Protein AF-X1CI17-F1 (afdb_monomer_lite)

Structure (mmCIF, N/CA/C/O backbone):
data_AF-X1CI17-F1
#
_entry.id   AF-X1CI17-F1
#
loop_
_atom_site.group_PDB
_atom_site.id
_atom_site.type_symbol
_atom_site.label_atom_id
_atom_site.label_alt_id
_atom_site.label_comp_id
_atom_site.label_asym_id
_atom_site.label_entity_id
_atom_site.label_seq_id
_atom_site.pdbx_PDB_ins_code
_atom_site.Cartn_x
_atom_site.Cartn_y
_atom_site.Cartn_z
_atom_site.occupancy
_atom_site.B_iso_or_equiv
_atom_site.auth_seq_id
_atom_site.auth_comp_id
_atom_site.auth_asym_id
_atom_site.auth_atom_id
_atom_site.pdbx_PDB_model_num
ATOM 1 N N . SER A 1 1 ? 10.315 -21.566 -17.731 1.00 40.44 1 SER A N 1
ATOM 2 C CA . SER A 1 1 ? 10.365 -22.111 -16.357 1.00 40.44 1 SER A CA 1
ATOM 3 C C . SER A 1 1 ? 10.888 -21.035 -15.407 1.00 40.44 1 SER A C 1
ATOM 5 O O . SER A 1 1 ? 12.050 -21.041 -15.043 1.00 40.44 1 SER A O 1
ATOM 7 N N . THR A 1 2 ? 10.050 -20.061 -15.039 1.00 51.88 2 THR A N 1
ATOM 8 C CA . THR A 1 2 ? 10.467 -18.858 -14.274 1.00 51.88 2 THR A CA 1
ATOM 9 C C . THR A 1 2 ? 9.550 -18.540 -13.086 1.00 51.88 2 THR A C 1
ATOM 11 O O . THR A 1 2 ? 9.732 -17.531 -12.421 1.00 51.88 2 THR A O 1
ATOM 14 N N . TRP A 1 3 ? 8.587 -19.413 -12.773 1.00 58.81 3 TRP A N 1
ATOM 15 C CA . TRP A 1 3 ? 7.576 -19.164 -11.735 1.00 58.81 3 TRP A CA 1
ATOM 16 C C . TRP A 1 3 ? 8.088 -19.327 -10.296 1.00 58.81 3 TRP A C 1
ATOM 18 O O . TRP A 1 3 ? 7.493 -18.779 -9.379 1.00 58.81 3 TRP A O 1
ATOM 28 N N . ILE A 1 4 ? 9.191 -20.056 -10.084 1.00 59.84 4 ILE A N 1
ATOM 29 C CA . ILE A 1 4 ? 9.766 -20.281 -8.742 1.00 59.84 4 ILE A CA 1
ATOM 30 C C . ILE A 1 4 ? 10.452 -19.010 -8.208 1.00 59.84 4 ILE A C 1
ATOM 32 O O . ILE A 1 4 ? 10.472 -18.783 -7.002 1.00 59.84 4 ILE A O 1
ATOM 36 N N . TRP A 1 5 ? 10.960 -18.171 -9.115 1.00 60.31 5 TRP A N 1
ATOM 37 C CA . TRP A 1 5 ? 11.665 -16.915 -8.829 1.00 60.31 5 TRP A CA 1
ATOM 38 C C . TRP A 1 5 ? 10.851 -15.678 -9.227 1.00 60.31 5 TRP A C 1
ATOM 40 O O . TRP A 1 5 ? 11.400 -14.591 -9.378 1.00 60.31 5 TRP A O 1
ATOM 50 N N . ALA A 1 6 ? 9.548 -15.849 -9.452 1.00 73.19 6 ALA A N 1
ATOM 51 C CA . ALA A 1 6 ? 8.644 -14.734 -9.664 1.00 73.19 6 ALA A CA 1
ATOM 52 C C . ALA A 1 6 ? 8.252 -14.152 -8.304 1.00 73.19 6 ALA A C 1
ATOM 54 O O . ALA A 1 6 ? 7.747 -14.891 -7.453 1.00 73.19 6 ALA A O 1
ATOM 55 N N . TRP A 1 7 ? 8.463 -12.849 -8.105 1.00 76.25 7 TRP A N 1
ATOM 56 C CA . TRP A 1 7 ? 8.008 -12.176 -6.891 1.00 76.25 7 TRP A CA 1
ATOM 57 C C . TRP A 1 7 ? 6.492 -12.249 -6.763 1.00 76.25 7 TRP A C 1
ATOM 59 O O . TRP A 1 7 ? 5.750 -11.494 -7.393 1.00 76.25 7 TRP A O 1
ATOM 69 N N . ASN A 1 8 ? 6.025 -13.135 -5.887 1.00 81.81 8 ASN A N 1
ATOM 70 C CA . ASN A 1 8 ? 4.646 -13.098 -5.432 1.00 81.81 8 ASN A CA 1
ATOM 71 C C . ASN A 1 8 ? 4.501 -12.103 -4.275 1.00 81.81 8 ASN A C 1
ATOM 73 O O . ASN A 1 8 ? 5.441 -11.861 -3.517 1.00 81.81 8 ASN A O 1
ATOM 77 N N . VAL A 1 9 ? 3.292 -11.575 -4.077 1.00 79.69 9 VAL A N 1
ATOM 78 C CA . VAL A 1 9 ? 3.065 -10.540 -3.056 1.00 79.69 9 VAL A CA 1
ATOM 79 C C . VAL A 1 9 ? 3.465 -10.985 -1.645 1.00 79.69 9 VAL A C 1
ATOM 81 O O . VAL A 1 9 ? 3.854 -10.153 -0.836 1.00 79.69 9 VAL A O 1
ATOM 84 N N . LEU A 1 10 ? 3.373 -12.282 -1.318 1.00 82.38 10 LEU A N 1
ATOM 85 C CA . LEU A 1 10 ? 3.699 -12.777 0.022 1.00 82.38 10 LEU A CA 1
ATOM 86 C C . LEU A 1 10 ? 5.201 -12.708 0.281 1.00 82.38 10 LEU A C 1
ATOM 88 O O . LEU A 1 10 ? 5.614 -12.265 1.353 1.00 82.38 10 LEU A O 1
ATOM 92 N N . GLN A 1 11 ? 6.004 -13.096 -0.708 1.00 84.25 11 GLN A N 1
ATOM 93 C CA . GLN A 1 11 ? 7.453 -12.934 -0.682 1.00 84.25 11 GLN A CA 1
ATOM 94 C C . GLN A 1 11 ? 7.817 -11.450 -0.615 1.00 84.25 11 GLN A C 1
ATOM 96 O O . GLN A 1 11 ? 8.604 -11.064 0.248 1.00 84.25 11 GLN A O 1
ATOM 101 N N . THR A 1 12 ? 7.193 -10.606 -1.442 1.00 87.00 12 THR A N 1
ATOM 102 C CA . THR A 1 12 ? 7.476 -9.165 -1.459 1.00 87.00 12 THR A CA 1
ATOM 103 C C . THR A 1 12 ? 7.131 -8.498 -0.124 1.00 87.00 12 THR A C 1
ATOM 105 O O . THR A 1 12 ? 7.921 -7.703 0.386 1.00 87.00 12 THR A O 1
ATOM 108 N N . ILE A 1 13 ? 6.007 -8.866 0.506 1.00 86.31 13 ILE A N 1
ATOM 109 C CA . ILE A 1 13 ? 5.637 -8.405 1.855 1.00 86.31 13 ILE A CA 1
ATOM 110 C C . ILE A 1 13 ? 6.661 -8.875 2.892 1.00 86.31 13 ILE A C 1
ATOM 112 O O . ILE A 1 13 ? 7.096 -8.073 3.717 1.00 86.31 13 ILE A O 1
ATOM 116 N N . ALA A 1 14 ? 7.050 -10.153 2.868 1.00 87.12 14 ALA A N 1
ATOM 117 C CA . ALA A 1 14 ? 7.992 -10.710 3.837 1.00 87.12 14 ALA A CA 1
ATOM 118 C C . ALA A 1 14 ? 9.367 -10.033 3.754 1.00 87.12 14 ALA A C 1
ATOM 120 O O . ALA A 1 14 ? 9.920 -9.633 4.781 1.00 87.12 14 ALA A O 1
ATOM 121 N N . VAL A 1 15 ? 9.891 -9.838 2.540 1.00 89.50 15 VAL A N 1
ATOM 122 C CA . VAL A 1 15 ? 11.163 -9.133 2.341 1.00 89.50 15 VAL A CA 1
ATOM 123 C C . VAL A 1 15 ? 11.032 -7.660 2.722 1.00 89.50 15 VAL A C 1
ATOM 125 O O . VAL A 1 15 ? 11.897 -7.137 3.420 1.00 89.50 15 VAL A O 1
ATOM 128 N N . SER A 1 16 ? 9.927 -7.001 2.365 1.00 92.00 16 SER A N 1
ATOM 129 C CA . SER A 1 16 ? 9.702 -5.598 2.739 1.00 92.00 16 SER A CA 1
ATOM 130 C C . SER A 1 16 ? 9.641 -5.401 4.251 1.00 92.00 16 SER A C 1
ATOM 132 O O . SER A 1 16 ? 10.201 -4.434 4.762 1.00 92.00 16 SER A O 1
ATOM 134 N N . LEU A 1 17 ? 9.013 -6.326 4.983 1.00 89.88 17 LEU A N 1
ATOM 135 C CA . LEU A 1 17 ? 8.996 -6.332 6.447 1.00 89.88 17 LEU A CA 1
ATOM 136 C C . LEU A 1 17 ? 10.404 -6.474 7.028 1.00 89.88 17 LEU A C 1
ATOM 138 O O . LEU A 1 17 ? 10.772 -5.709 7.920 1.00 89.88 17 LEU A O 1
ATOM 142 N N . LEU A 1 18 ? 11.190 -7.419 6.506 1.00 91.56 18 LEU A N 1
ATOM 143 C CA . LEU A 1 18 ? 12.564 -7.659 6.948 1.00 91.56 18 LEU A CA 1
ATOM 144 C C . LEU A 1 18 ? 13.439 -6.420 6.727 1.00 91.56 18 LEU A C 1
ATOM 146 O O . LEU A 1 18 ? 14.119 -5.977 7.650 1.00 91.56 18 LEU A O 1
ATOM 150 N N . LEU A 1 19 ? 13.372 -5.825 5.535 1.00 92.12 19 LEU A N 1
ATOM 151 C CA . LEU A 1 19 ? 14.124 -4.618 5.186 1.00 92.12 19 LEU A CA 1
ATOM 152 C C . LEU A 1 19 ? 13.656 -3.383 5.970 1.00 92.12 19 LEU A C 1
ATOM 154 O O . LEU A 1 19 ? 14.457 -2.510 6.298 1.00 92.12 19 LEU A O 1
ATOM 158 N N . THR A 1 20 ? 12.364 -3.308 6.294 1.00 93.00 20 THR A N 1
ATOM 159 C CA . THR A 1 20 ? 11.786 -2.179 7.035 1.00 93.00 20 THR A CA 1
ATOM 160 C C . THR A 1 20 ? 12.103 -2.243 8.525 1.00 93.00 20 THR A C 1
ATOM 162 O O . THR A 1 20 ? 12.173 -1.200 9.169 1.00 93.00 20 THR A O 1
ATOM 165 N N . TRP A 1 21 ? 12.326 -3.430 9.096 1.00 92.38 21 TRP A N 1
ATOM 166 C CA . TRP A 1 21 ? 12.580 -3.606 10.530 1.00 92.38 21 TRP A CA 1
ATOM 167 C C . TRP A 1 21 ? 13.620 -2.637 11.131 1.00 92.38 21 TRP A C 1
ATOM 169 O O . TRP A 1 21 ? 13.282 -1.973 12.118 1.00 92.38 21 TRP A O 1
ATOM 179 N N . PRO A 1 22 ? 14.833 -2.463 10.563 1.00 92.62 22 PRO A N 1
ATOM 180 C CA . PRO A 1 22 ? 15.789 -1.479 11.078 1.00 92.62 22 PRO A CA 1
ATOM 181 C C . PRO A 1 22 ? 15.302 -0.029 10.919 1.00 92.62 22 PRO A C 1
ATOM 183 O O . PRO A 1 22 ? 15.617 0.826 11.747 1.00 92.62 22 PRO A O 1
ATOM 186 N N . LEU A 1 23 ? 14.494 0.250 9.894 1.00 93.19 23 LEU A N 1
ATOM 187 C CA . LEU A 1 23 ? 13.979 1.583 9.580 1.00 93.19 23 LEU A CA 1
ATOM 188 C C . LEU A 1 23 ? 12.806 2.002 10.474 1.00 93.19 23 LEU A C 1
ATOM 190 O O . LEU A 1 23 ? 12.561 3.199 10.614 1.00 93.19 23 LEU A O 1
ATOM 194 N N . LEU A 1 24 ? 12.106 1.066 11.125 1.00 90.88 24 LEU A N 1
ATOM 195 C CA . LEU A 1 24 ? 10.979 1.386 12.017 1.00 90.88 24 LEU A CA 1
ATOM 196 C C . LEU A 1 24 ? 11.378 2.283 13.198 1.00 90.88 24 LEU A C 1
ATOM 198 O O . LEU A 1 24 ? 10.542 3.016 13.716 1.00 90.88 24 LEU A O 1
ATOM 202 N N . LYS A 1 25 ? 12.653 2.262 13.604 1.00 91.12 25 LYS A N 1
ATOM 203 C CA . LYS A 1 25 ? 13.182 3.127 14.673 1.00 91.12 25 LYS A CA 1
ATOM 204 C C . LYS A 1 25 ? 13.474 4.561 14.211 1.00 91.12 25 LYS A C 1
ATOM 206 O O . LYS A 1 25 ? 13.796 5.410 15.036 1.00 91.12 25 LYS A O 1
ATOM 211 N N . THR A 1 26 ? 13.405 4.832 12.909 1.00 95.12 26 THR A N 1
ATOM 212 C CA . THR A 1 26 ? 13.695 6.154 12.338 1.00 95.12 26 THR A CA 1
ATOM 213 C C . THR A 1 26 ? 12.456 7.052 12.322 1.00 95.12 26 THR A C 1
ATOM 215 O O . THR A 1 26 ? 11.315 6.598 12.468 1.00 95.12 26 THR A O 1
ATOM 218 N N . SER A 1 27 ? 12.668 8.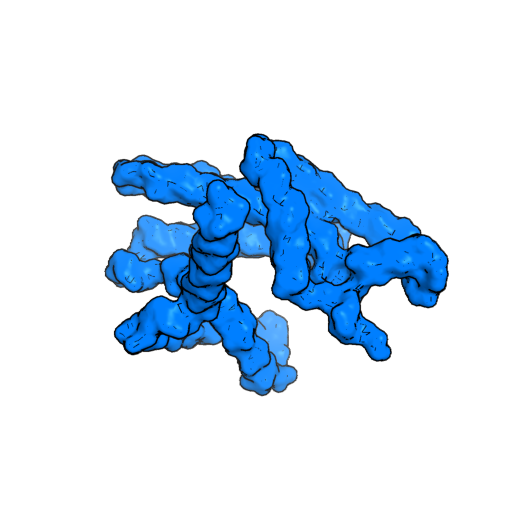358 12.143 1.00 96.31 27 SER A N 1
ATOM 219 C CA . SER A 1 27 ? 11.572 9.326 12.110 1.00 96.31 27 SER A CA 1
ATOM 220 C C . SER A 1 27 ? 10.637 9.094 10.914 1.00 96.31 27 SER A C 1
ATOM 222 O O . SER A 1 27 ? 11.033 8.585 9.862 1.00 96.31 27 SER A O 1
ATOM 224 N N . LYS A 1 28 ? 9.371 9.504 11.064 1.00 94.88 28 LYS A N 1
ATOM 225 C CA . LYS A 1 28 ? 8.351 9.427 10.001 1.00 94.88 28 LYS A CA 1
ATOM 226 C C . LYS A 1 28 ? 8.817 10.115 8.715 1.00 94.88 28 LYS A C 1
ATOM 228 O O . LYS A 1 28 ? 8.661 9.565 7.630 1.00 94.88 28 LYS A O 1
ATOM 233 N N . THR A 1 29 ? 9.446 11.283 8.847 1.00 94.62 29 THR A N 1
ATOM 234 C CA . THR A 1 29 ? 9.974 12.060 7.721 1.00 94.62 29 THR A CA 1
ATOM 235 C C . THR A 1 29 ? 11.054 11.298 6.960 1.00 94.62 29 THR A C 1
ATOM 237 O O . THR A 1 29 ? 10.992 11.243 5.737 1.00 94.62 29 THR A O 1
ATOM 240 N N . ILE A 1 30 ? 12.001 10.659 7.662 1.00 96.00 30 ILE A N 1
ATOM 241 C CA . ILE A 1 30 ? 13.060 9.864 7.020 1.00 96.00 30 ILE A CA 1
ATOM 242 C C . ILE A 1 30 ? 12.447 8.716 6.217 1.00 96.00 30 ILE A C 1
ATOM 244 O O . ILE A 1 30 ? 12.826 8.516 5.068 1.00 96.00 30 ILE A O 1
ATOM 248 N N . ARG A 1 31 ? 11.463 8.003 6.778 1.00 96.12 31 ARG A N 1
ATOM 249 C CA . ARG A 1 31 ? 10.780 6.906 6.075 1.00 96.12 31 ARG A CA 1
ATOM 250 C C . ARG A 1 31 ? 10.026 7.370 4.829 1.00 96.12 31 ARG A C 1
ATOM 252 O O . ARG A 1 31 ? 10.115 6.704 3.803 1.00 96.12 31 ARG A O 1
ATOM 259 N N . ILE A 1 32 ? 9.334 8.512 4.889 1.00 94.94 32 ILE A N 1
ATOM 260 C CA . ILE A 1 32 ? 8.663 9.093 3.712 1.00 94.94 32 ILE A CA 1
ATOM 261 C C . ILE A 1 32 ? 9.690 9.467 2.640 1.00 94.94 32 ILE A C 1
ATOM 263 O O . ILE A 1 32 ? 9.549 9.049 1.493 1.00 94.94 32 ILE A O 1
ATOM 267 N N . VAL A 1 33 ? 10.727 10.228 3.006 1.00 96.25 33 VAL A N 1
ATOM 268 C CA . VAL A 1 33 ? 11.757 10.686 2.061 1.00 96.25 33 VAL A CA 1
ATOM 269 C C . VAL A 1 33 ? 12.466 9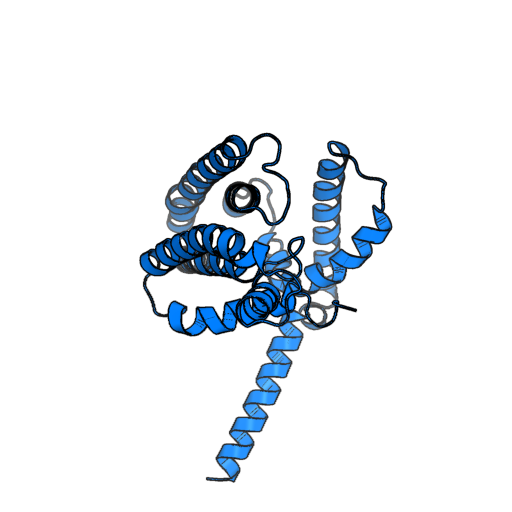.494 1.427 1.00 96.25 33 VAL A C 1
ATOM 271 O O . VAL A 1 33 ? 12.592 9.442 0.208 1.00 96.25 33 VAL A O 1
ATOM 274 N N . LEU A 1 34 ? 12.861 8.505 2.229 1.00 96.44 34 LEU A N 1
ATOM 275 C CA . LEU A 1 34 ? 13.499 7.290 1.736 1.00 96.44 34 LEU A CA 1
ATOM 276 C C . LEU A 1 34 ? 12.569 6.506 0.801 1.00 96.44 34 LEU A C 1
ATOM 278 O O . LEU A 1 34 ? 13.012 6.065 -0.254 1.00 96.44 34 LEU A O 1
ATOM 282 N N . GLY A 1 35 ? 11.281 6.386 1.135 1.00 95.38 35 GLY A N 1
ATOM 283 C CA . GLY A 1 35 ? 10.293 5.736 0.271 1.00 95.38 35 GLY A CA 1
ATOM 284 C C . GLY A 1 35 ? 10.174 6.418 -1.095 1.00 95.38 35 GLY A C 1
ATOM 285 O O . GLY A 1 35 ? 10.202 5.737 -2.119 1.00 95.38 35 GLY A O 1
ATOM 286 N N . ILE A 1 36 ? 10.117 7.755 -1.121 1.00 94.44 36 ILE A N 1
ATOM 287 C CA . ILE A 1 36 ? 10.081 8.547 -2.362 1.00 94.44 36 ILE A CA 1
ATOM 288 C C . ILE A 1 36 ? 11.376 8.370 -3.162 1.00 94.44 36 ILE A C 1
ATOM 290 O O . ILE A 1 36 ? 11.318 8.101 -4.359 1.00 94.44 36 ILE A O 1
ATOM 294 N N . VAL A 1 37 ? 12.538 8.480 -2.511 1.00 96.12 37 VAL A N 1
ATOM 295 C CA . VAL A 1 37 ? 13.847 8.316 -3.165 1.00 96.12 37 VAL A CA 1
ATOM 296 C C . VAL A 1 37 ? 13.971 6.930 -3.789 1.00 96.12 37 VAL A C 1
ATOM 298 O O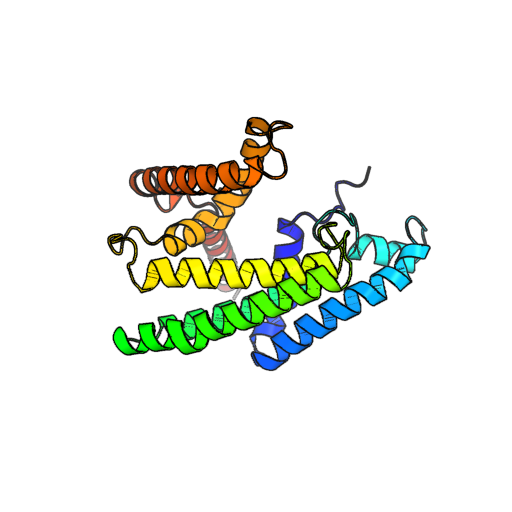 . VAL A 1 37 ? 14.368 6.831 -4.946 1.00 96.12 37 VAL A O 1
ATOM 301 N N . ILE A 1 38 ? 13.586 5.871 -3.071 1.00 95.31 38 ILE A N 1
ATOM 302 C CA . ILE A 1 38 ? 13.618 4.502 -3.600 1.00 95.31 38 ILE A CA 1
ATOM 303 C C . ILE A 1 38 ? 12.631 4.345 -4.761 1.00 95.31 38 ILE A C 1
ATOM 305 O O . ILE A 1 38 ? 12.971 3.693 -5.739 1.00 95.31 38 ILE A O 1
ATOM 309 N N . LEU A 1 39 ? 11.456 4.983 -4.707 1.00 93.62 39 LEU A N 1
ATOM 310 C CA . LEU A 1 39 ? 10.458 4.882 -5.776 1.00 93.62 39 LEU A CA 1
ATOM 311 C C . LEU A 1 39 ? 10.945 5.547 -7.072 1.00 93.62 39 LEU A C 1
ATOM 313 O O . LEU A 1 39 ? 10.679 5.054 -8.162 1.00 93.62 39 LEU A O 1
ATOM 317 N N . VAL A 1 40 ? 11.672 6.661 -6.964 1.00 92.69 40 VAL A N 1
ATOM 318 C CA . VAL A 1 40 ? 12.306 7.313 -8.121 1.00 92.69 40 VAL A CA 1
ATOM 319 C C . VAL A 1 40 ? 13.518 6.509 -8.599 1.00 92.69 40 VAL A C 1
ATOM 321 O O . VAL A 1 40 ? 13.698 6.312 -9.800 1.00 92.69 40 VAL A O 1
ATOM 324 N N . ALA A 1 41 ? 14.339 6.013 -7.669 1.00 93.94 41 ALA A N 1
ATOM 325 C CA . ALA A 1 41 ? 15.501 5.192 -7.988 1.00 93.94 41 ALA A CA 1
ATOM 326 C C . ALA A 1 41 ? 15.107 3.891 -8.696 1.00 93.94 41 ALA A C 1
ATOM 328 O O . ALA A 1 41 ? 15.812 3.482 -9.610 1.00 93.94 41 ALA A O 1
ATOM 329 N N . ASP A 1 42 ? 13.979 3.282 -8.327 1.00 92.38 42 ASP A N 1
ATOM 330 C CA . ASP A 1 42 ? 13.405 2.101 -8.976 1.00 92.38 42 ASP A CA 1
ATOM 331 C C . ASP A 1 42 ? 13.292 2.288 -10.496 1.00 92.38 42 ASP A C 1
ATOM 333 O O . ASP A 1 42 ? 13.815 1.475 -11.257 1.00 92.38 42 ASP A O 1
ATOM 337 N N . GLN A 1 43 ? 12.741 3.420 -10.947 1.00 90.94 43 GLN A N 1
ATOM 338 C CA . GLN A 1 43 ? 12.636 3.745 -12.372 1.00 90.94 43 GLN A CA 1
ATOM 339 C C . GLN A 1 43 ? 14.015 3.893 -13.038 1.00 90.94 43 GLN A C 1
ATOM 341 O O . GLN A 1 43 ? 14.233 3.391 -14.142 1.00 90.94 43 GLN A O 1
ATOM 346 N N . CYS A 1 44 ? 14.961 4.568 -12.380 1.00 92.94 44 CYS A N 1
ATOM 347 C CA . CYS A 1 44 ? 16.318 4.747 -12.904 1.00 92.94 44 CYS A CA 1
ATOM 348 C C . CYS A 1 44 ? 17.072 3.412 -13.011 1.00 92.94 44 CYS A C 1
ATOM 350 O O . CYS A 1 44 ? 17.730 3.145 -14.018 1.00 92.94 44 CYS A O 1
ATOM 352 N N . ILE A 1 45 ? 16.962 2.565 -11.985 1.00 94.06 45 ILE A N 1
ATOM 353 C CA . ILE A 1 45 ? 17.591 1.243 -11.933 1.00 94.06 45 ILE A CA 1
ATOM 354 C C . ILE A 1 45 ? 16.960 0.331 -12.986 1.00 94.06 45 ILE A C 1
ATOM 356 O O . ILE A 1 45 ? 17.688 -0.383 -13.675 1.00 94.06 45 ILE A O 1
ATOM 360 N N . LEU A 1 46 ? 15.637 0.381 -13.164 1.00 91.81 46 LEU A N 1
ATOM 361 C CA . LEU A 1 46 ? 14.954 -0.386 -14.199 1.00 91.81 46 LEU A CA 1
ATOM 362 C C . LEU A 1 46 ? 15.492 -0.032 -15.591 1.00 91.81 46 LEU A C 1
ATOM 364 O O . LEU A 1 46 ? 15.865 -0.933 -16.342 1.00 91.81 46 LEU A O 1
ATOM 368 N N . ILE A 1 47 ? 15.602 1.259 -15.923 1.00 92.31 47 ILE A N 1
ATOM 369 C CA . ILE A 1 47 ? 16.158 1.714 -17.211 1.00 92.31 47 ILE A CA 1
ATOM 370 C C . ILE A 1 47 ? 17.599 1.215 -17.391 1.00 92.31 47 ILE A C 1
ATOM 372 O O . ILE A 1 47 ? 17.950 0.727 -18.465 1.00 92.31 47 ILE A O 1
ATOM 376 N N . LEU A 1 48 ? 18.418 1.289 -16.338 1.00 95.12 48 LEU A N 1
ATOM 377 C CA . LEU A 1 48 ? 19.810 0.839 -16.368 1.00 95.12 48 LEU A CA 1
ATOM 378 C C . LEU A 1 48 ? 19.941 -0.679 -16.573 1.00 95.12 48 LEU A C 1
ATOM 380 O O . LEU A 1 48 ? 20.843 -1.124 -17.281 1.00 95.12 48 LEU A O 1
ATOM 384 N N . LEU A 1 49 ? 19.073 -1.476 -15.943 1.00 94.38 49 LEU A N 1
ATOM 385 C CA . LEU A 1 49 ? 19.185 -2.936 -15.919 1.00 94.38 49 LEU A CA 1
ATOM 386 C C . LEU A 1 49 ? 18.424 -3.640 -17.050 1.00 94.38 49 LEU A C 1
ATOM 388 O O . LEU A 1 49 ? 18.784 -4.762 -17.406 1.00 94.38 49 LEU A O 1
ATOM 392 N N . THR A 1 50 ? 17.415 -2.998 -17.646 1.00 93.19 50 THR A N 1
ATOM 393 C CA . THR A 1 50 ? 16.605 -3.575 -18.739 1.00 93.19 50 THR A CA 1
ATOM 394 C C . THR A 1 50 ? 17.437 -4.109 -19.918 1.00 93.19 50 THR A C 1
ATOM 396 O O . THR A 1 50 ? 17.139 -5.212 -20.379 1.00 93.19 50 THR A O 1
ATOM 399 N N . PRO A 1 51 ? 18.513 -3.438 -20.387 1.00 96.00 51 PRO A N 1
ATOM 400 C CA . PRO A 1 51 ? 19.363 -3.960 -21.465 1.00 96.00 51 PRO A CA 1
ATOM 401 C C . PRO A 1 51 ? 20.027 -5.313 -21.163 1.00 96.00 51 PRO A C 1
ATOM 403 O O . PRO A 1 51 ? 20.447 -6.009 -22.086 1.00 96.00 51 PRO A O 1
ATOM 406 N N . TYR A 1 52 ? 20.125 -5.693 -19.886 1.00 94.31 52 TYR A N 1
ATOM 407 C CA . TYR A 1 52 ? 20.759 -6.930 -19.427 1.00 94.31 52 TYR A CA 1
ATOM 408 C C . TYR A 1 52 ? 19.753 -8.062 -19.169 1.00 94.31 52 TYR A C 1
ATOM 410 O O . TYR A 1 52 ? 20.132 -9.131 -18.683 1.00 94.31 52 TYR A O 1
ATOM 418 N N . MET A 1 53 ? 18.473 -7.859 -19.493 1.00 91.62 53 MET A N 1
ATOM 419 C CA . MET A 1 53 ? 17.424 -8.862 -19.319 1.00 91.62 53 MET A CA 1
ATOM 420 C C . MET A 1 53 ? 17.788 -10.181 -20.022 1.00 91.62 53 MET A C 1
ATOM 422 O O . MET A 1 53 ? 18.067 -10.217 -21.218 1.00 91.62 53 MET A O 1
ATOM 426 N N . GLY A 1 54 ? 17.780 -11.282 -19.264 1.00 88.56 54 GLY A N 1
ATOM 427 C CA . GLY A 1 54 ? 18.075 -12.625 -19.777 1.00 88.56 54 GLY A CA 1
ATOM 428 C C . GLY A 1 54 ? 19.560 -12.923 -20.011 1.00 88.56 54 GLY A C 1
ATOM 429 O O . GLY A 1 54 ? 19.888 -14.016 -20.469 1.00 88.56 54 GLY A O 1
ATOM 430 N N . GLN A 1 55 ? 20.464 -11.994 -19.686 1.00 93.38 55 GLN A N 1
ATOM 431 C CA . GLN A 1 55 ? 21.903 -12.215 -19.815 1.00 93.38 55 GLN A CA 1
ATOM 432 C C . GLN A 1 55 ? 22.481 -12.899 -18.560 1.00 93.38 55 GLN A C 1
ATOM 434 O O . GLN A 1 55 ? 22.063 -12.587 -17.445 1.00 93.38 55 GLN A O 1
ATOM 439 N N . PRO A 1 56 ? 23.487 -13.785 -18.696 1.00 93.44 56 PRO A N 1
ATOM 440 C CA . PRO A 1 56 ? 24.101 -14.495 -17.568 1.00 93.44 56 PRO A CA 1
ATOM 441 C C . PRO A 1 56 ? 25.153 -13.663 -16.806 1.00 93.44 56 PRO A C 1
ATOM 443 O O . PRO A 1 56 ? 25.969 -14.217 -16.074 1.00 93.44 56 PRO A O 1
ATOM 446 N N . ASN A 1 57 ? 25.184 -12.340 -16.992 1.00 95.56 57 ASN A N 1
ATOM 447 C CA . ASN A 1 57 ? 26.110 -11.453 -16.288 1.00 95.56 57 ASN A CA 1
ATOM 448 C C . ASN A 1 57 ? 25.503 -10.917 -14.981 1.00 95.56 57 ASN A C 1
ATOM 450 O O . ASN A 1 57 ? 24.315 -11.077 -14.705 1.00 95.56 57 ASN A O 1
ATOM 454 N N . MET A 1 58 ? 26.333 -10.256 -14.169 1.00 95.00 58 MET A N 1
ATOM 455 C CA . MET A 1 58 ? 25.922 -9.729 -12.863 1.00 95.00 58 MET A CA 1
ATOM 456 C C . MET A 1 58 ? 24.729 -8.758 -12.964 1.00 95.00 58 MET A C 1
ATOM 458 O O . MET A 1 58 ? 23.824 -8.815 -12.135 1.00 95.00 58 MET A O 1
ATOM 462 N N . TYR A 1 59 ? 24.678 -7.915 -14.000 1.00 94.81 59 TYR A N 1
ATOM 463 C CA . TYR A 1 59 ? 23.559 -6.996 -14.226 1.00 94.81 59 TYR A CA 1
ATOM 464 C C . TYR A 1 59 ? 22.257 -7.726 -14.577 1.00 94.81 59 TYR A C 1
ATOM 466 O O . TYR A 1 59 ? 21.201 -7.357 -14.067 1.00 94.81 59 TYR A O 1
ATOM 474 N N . GLY A 1 60 ? 22.327 -8.796 -15.372 1.00 91.81 60 GLY A N 1
ATOM 475 C CA . GLY A 1 60 ? 21.180 -9.654 -15.667 1.00 91.81 60 GLY A CA 1
ATOM 476 C C . GLY A 1 60 ? 20.660 -10.390 -14.429 1.00 91.81 60 GLY A C 1
ATOM 477 O O . GLY A 1 60 ? 19.448 -10.498 -14.240 1.00 91.81 60 GLY A O 1
ATOM 478 N N . VAL A 1 61 ? 21.553 -10.811 -13.524 1.00 91.25 61 VAL A N 1
ATOM 479 C CA . VAL A 1 61 ? 21.166 -11.377 -12.218 1.00 91.25 61 VAL A CA 1
ATOM 480 C C . VAL A 1 61 ? 20.461 -10.331 -11.353 1.00 91.25 61 VAL A C 1
ATOM 482 O O . VAL A 1 61 ? 19.401 -10.623 -10.799 1.00 91.25 61 VAL A O 1
ATOM 485 N N . PHE A 1 62 ? 20.987 -9.105 -11.262 1.00 92.44 62 PHE A N 1
ATOM 486 C CA . PHE A 1 62 ? 20.320 -8.030 -10.519 1.00 92.44 62 PHE A CA 1
ATOM 487 C C . PHE A 1 62 ? 18.960 -7.670 -11.110 1.00 92.44 62 PHE A C 1
ATOM 489 O O . PHE A 1 62 ? 18.001 -7.506 -10.358 1.00 92.44 62 PHE A O 1
ATOM 496 N N . TYR A 1 63 ? 18.852 -7.615 -12.439 1.00 91.88 63 TYR A N 1
ATOM 497 C CA . TYR A 1 63 ? 17.571 -7.436 -13.112 1.00 91.88 63 TYR A CA 1
ATOM 498 C C . TYR A 1 63 ? 16.581 -8.528 -12.690 1.00 91.88 63 TYR A C 1
ATOM 500 O O . TYR A 1 63 ? 15.461 -8.230 -12.277 1.00 91.88 63 TYR A O 1
ATOM 508 N N . HIS A 1 64 ? 17.014 -9.792 -12.723 1.00 88.94 64 HIS A N 1
ATOM 509 C CA . HIS A 1 64 ? 16.167 -10.921 -12.356 1.00 88.94 64 HIS A CA 1
ATOM 510 C C . HIS A 1 64 ? 15.725 -10.867 -10.887 1.00 88.94 64 HIS A C 1
ATOM 512 O O . HIS A 1 64 ? 14.561 -11.104 -10.589 1.00 88.94 64 HIS A O 1
ATOM 518 N N . ILE A 1 65 ? 16.616 -10.504 -9.963 1.00 88.44 65 ILE A N 1
ATOM 519 C CA . ILE A 1 65 ? 16.283 -10.421 -8.534 1.00 88.44 65 ILE A CA 1
ATOM 520 C C . ILE A 1 65 ? 15.371 -9.235 -8.224 1.00 88.44 65 ILE A C 1
ATOM 522 O O . ILE A 1 65 ? 14.560 -9.342 -7.318 1.00 88.44 65 ILE A O 1
ATOM 526 N N . LEU A 1 66 ? 15.489 -8.101 -8.910 1.00 88.94 66 LEU A N 1
ATOM 527 C CA . LEU A 1 66 ? 14.743 -6.894 -8.534 1.00 88.94 66 LEU A CA 1
ATOM 528 C C . LEU A 1 66 ? 13.409 -6.756 -9.277 1.00 88.94 66 LEU A C 1
ATOM 530 O O . LEU A 1 66 ? 12.436 -6.273 -8.697 1.00 88.94 66 LEU A O 1
ATOM 534 N N . PHE A 1 67 ? 13.352 -7.208 -10.531 1.00 88.19 67 PHE A N 1
ATOM 535 C CA . PHE A 1 67 ? 12.279 -6.854 -11.463 1.00 88.19 67 PHE A CA 1
ATOM 536 C C . PHE A 1 67 ? 11.539 -8.053 -12.067 1.00 88.19 67 PHE A C 1
ATOM 538 O O . PHE A 1 67 ? 10.643 -7.852 -12.880 1.00 88.19 67 PHE A O 1
ATOM 545 N N . ASN A 1 68 ? 11.878 -9.298 -11.706 1.00 84.19 68 ASN A N 1
ATOM 546 C CA . ASN A 1 68 ? 11.209 -10.466 -12.278 1.00 84.19 68 ASN A CA 1
ATOM 547 C C . ASN A 1 68 ? 9.968 -10.916 -11.468 1.00 84.19 68 ASN A C 1
ATOM 549 O O . ASN A 1 68 ? 10.118 -11.352 -10.324 1.00 84.19 68 ASN A O 1
ATOM 553 N N . PRO A 1 69 ? 8.761 -10.950 -12.061 1.00 83.38 69 PRO A N 1
ATOM 554 C CA . PRO A 1 69 ? 8.396 -10.468 -13.390 1.00 83.38 69 PRO A CA 1
ATOM 555 C C . PRO A 1 69 ? 7.886 -9.010 -13.339 1.00 83.38 69 PRO A C 1
ATOM 557 O O . PRO A 1 69 ? 7.340 -8.563 -12.327 1.00 83.38 69 PRO A O 1
ATOM 560 N N . LEU A 1 70 ? 8.074 -8.266 -14.436 1.00 81.75 70 LEU A N 1
ATOM 561 C CA . LEU A 1 70 ? 7.790 -6.822 -14.502 1.00 81.75 70 LEU A CA 1
ATOM 562 C C . LEU A 1 70 ? 6.307 -6.476 -14.329 1.00 81.75 70 LEU A C 1
ATOM 564 O O . LEU A 1 70 ? 5.966 -5.366 -13.933 1.00 81.75 70 LEU A O 1
ATOM 568 N N . ASP A 1 71 ? 5.429 -7.419 -14.647 1.00 75.38 71 ASP A N 1
ATOM 569 C CA . ASP A 1 71 ? 3.977 -7.287 -14.584 1.00 75.38 71 ASP A CA 1
ATOM 570 C C . ASP A 1 71 ? 3.402 -7.561 -13.182 1.00 75.38 71 ASP A C 1
ATOM 572 O O . ASP A 1 71 ? 2.189 -7.462 -12.989 1.00 75.38 71 ASP A O 1
ATOM 576 N N . GLN A 1 72 ? 4.245 -7.902 -12.199 1.00 79.19 72 GLN A N 1
ATOM 577 C CA . GLN A 1 72 ? 3.823 -8.215 -10.830 1.00 79.19 72 GLN A CA 1
ATOM 578 C C . GLN A 1 72 ? 4.405 -7.235 -9.794 1.00 79.19 72 GLN A C 1
ATOM 580 O O . GLN A 1 72 ? 4.410 -6.019 -9.982 1.00 79.19 72 GLN A O 1
ATOM 585 N N . TYR A 1 73 ? 4.813 -7.749 -8.631 1.00 77.50 73 TYR A N 1
ATOM 586 C CA . TYR A 1 73 ? 5.184 -6.965 -7.460 1.00 77.50 73 TYR A CA 1
ATOM 587 C C . TYR A 1 73 ? 6.693 -6.716 -7.436 1.00 77.50 73 TYR A C 1
ATOM 589 O O . TYR A 1 73 ? 7.419 -7.375 -6.687 1.00 77.50 73 TYR A O 1
ATOM 597 N N . ILE A 1 74 ? 7.145 -5.752 -8.246 1.00 86.38 74 ILE A N 1
ATOM 598 C CA . ILE A 1 74 ? 8.535 -5.272 -8.253 1.00 86.38 74 ILE A CA 1
ATOM 599 C C . ILE A 1 74 ? 8.934 -4.873 -6.829 1.00 86.38 74 ILE A C 1
ATOM 601 O O . ILE A 1 74 ? 8.246 -4.094 -6.160 1.00 86.38 74 ILE A O 1
ATOM 605 N N . ILE A 1 75 ? 10.038 -5.443 -6.345 1.00 88.44 75 ILE A N 1
ATOM 606 C CA . ILE A 1 75 ? 10.357 -5.418 -4.917 1.00 88.44 75 ILE A CA 1
ATOM 607 C C . ILE A 1 75 ? 10.650 -4.014 -4.397 1.00 88.44 75 ILE A C 1
ATOM 609 O O . ILE A 1 75 ? 10.230 -3.672 -3.295 1.00 88.44 75 ILE A O 1
ATOM 613 N N . LEU A 1 76 ? 11.332 -3.196 -5.197 1.00 89.69 76 LEU A N 1
ATOM 614 C CA . LEU A 1 76 ? 11.734 -1.841 -4.834 1.00 89.69 76 LEU A CA 1
ATOM 615 C C . LEU A 1 76 ? 10.526 -0.905 -4.759 1.00 89.69 76 LEU A C 1
ATOM 617 O O . LEU A 1 76 ? 10.316 -0.279 -3.719 1.00 89.69 76 LEU A O 1
ATOM 621 N N . SER A 1 77 ? 9.682 -0.862 -5.796 1.00 89.69 77 SER A N 1
ATOM 622 C CA . SER A 1 77 ? 8.462 -0.045 -5.770 1.00 89.69 77 SER A CA 1
ATOM 623 C C . SER A 1 77 ? 7.511 -0.501 -4.658 1.00 89.69 77 SER A C 1
ATOM 625 O O . SER A 1 77 ? 6.952 0.333 -3.940 1.00 89.69 77 SER A O 1
ATOM 627 N N . PHE A 1 78 ? 7.368 -1.813 -4.442 1.00 89.50 78 PHE A N 1
ATOM 628 C CA . PHE A 1 78 ? 6.556 -2.331 -3.340 1.00 89.50 78 PHE A CA 1
ATOM 629 C C . PHE A 1 78 ? 7.130 -1.948 -1.969 1.00 89.50 78 PHE A C 1
ATOM 631 O O . PHE A 1 78 ? 6.381 -1.524 -1.088 1.00 89.50 78 PHE A O 1
ATOM 638 N N . PHE A 1 79 ? 8.449 -2.045 -1.789 1.00 92.69 79 PHE A N 1
ATOM 639 C CA . PHE A 1 79 ? 9.128 -1.650 -0.557 1.00 92.69 79 PHE A CA 1
ATOM 640 C C . PHE A 1 79 ? 8.941 -0.160 -0.253 1.00 92.69 79 PHE A C 1
ATOM 642 O O . PHE A 1 79 ? 8.625 0.192 0.884 1.00 92.69 79 PHE A O 1
ATOM 649 N N . SER A 1 80 ? 9.044 0.713 -1.258 1.00 93.31 80 SER A N 1
ATOM 650 C CA . SER A 1 80 ? 8.748 2.144 -1.118 1.00 93.31 80 SER A CA 1
ATOM 651 C C . SER A 1 80 ? 7.338 2.402 -0.603 1.00 93.31 80 SER A C 1
ATOM 653 O O . SER A 1 80 ? 7.150 3.146 0.365 1.00 93.31 80 SER A O 1
ATOM 655 N N . VAL A 1 81 ? 6.341 1.766 -1.226 1.00 91.88 81 VAL A N 1
ATOM 656 C CA . VAL A 1 81 ? 4.936 1.888 -0.816 1.00 91.88 81 VAL A CA 1
ATOM 657 C C . VAL A 1 81 ? 4.745 1.347 0.599 1.00 91.88 81 VAL A C 1
ATOM 659 O O . VAL A 1 81 ? 4.076 1.981 1.416 1.00 91.88 81 VAL A O 1
ATOM 662 N N . PHE A 1 82 ? 5.366 0.211 0.918 1.00 93.00 82 PHE A N 1
ATOM 663 C CA . PHE A 1 82 ? 5.314 -0.392 2.245 1.00 93.00 82 PHE A CA 1
ATOM 664 C C . PHE A 1 82 ? 5.897 0.542 3.315 1.00 93.00 82 PHE A C 1
ATOM 666 O O . PHE A 1 82 ? 5.271 0.753 4.356 1.00 93.00 82 PHE A O 1
ATOM 673 N N . LEU A 1 83 ? 7.049 1.159 3.042 1.00 94.38 83 LEU A N 1
ATOM 674 C CA . LEU A 1 83 ? 7.723 2.072 3.960 1.00 94.38 83 LEU A CA 1
ATOM 675 C C . LEU A 1 83 ? 6.866 3.310 4.258 1.00 94.38 83 LEU A C 1
ATOM 677 O O . LEU A 1 83 ? 6.682 3.655 5.428 1.00 94.38 83 LEU A O 1
ATOM 681 N N . ILE A 1 84 ? 6.266 3.921 3.231 1.00 93.31 84 ILE A N 1
ATOM 682 C CA . ILE A 1 84 ? 5.296 5.020 3.391 1.00 93.31 84 ILE A CA 1
ATOM 683 C C . ILE A 1 84 ? 4.067 4.537 4.179 1.00 93.31 84 ILE A C 1
ATOM 685 O O . ILE A 1 84 ? 3.600 5.219 5.096 1.00 93.31 84 ILE A O 1
ATOM 689 N N . GLY A 1 85 ? 3.582 3.330 3.886 1.00 92.00 85 GLY A N 1
ATOM 690 C CA . GLY A 1 85 ? 2.475 2.694 4.597 1.00 92.00 85 GLY A CA 1
ATOM 691 C C . GLY A 1 85 ? 2.728 2.532 6.099 1.00 92.00 85 GLY A C 1
ATOM 692 O O . GLY A 1 85 ? 1.801 2.707 6.891 1.00 92.00 85 GLY A O 1
ATOM 693 N N . THR A 1 86 ? 3.972 2.282 6.525 1.00 93.88 86 THR A N 1
ATOM 694 C CA . THR A 1 86 ? 4.300 2.226 7.963 1.00 93.88 86 THR A CA 1
ATOM 695 C C . THR A 1 86 ? 4.090 3.566 8.664 1.00 93.88 86 THR A C 1
ATOM 697 O O . THR A 1 86 ? 3.635 3.596 9.803 1.00 93.88 86 THR A O 1
ATOM 700 N N . VAL A 1 87 ? 4.348 4.681 7.977 1.00 93.75 87 VAL A N 1
ATOM 701 C CA . VAL A 1 87 ? 4.134 6.023 8.531 1.00 93.75 87 VAL A CA 1
ATOM 702 C C . VAL A 1 87 ? 2.647 6.324 8.662 1.00 93.75 87 VAL A C 1
ATOM 704 O O . VAL A 1 87 ? 2.220 6.851 9.687 1.00 93.75 87 VAL A O 1
ATOM 707 N N . VAL A 1 88 ? 1.848 5.929 7.666 1.00 91.19 88 VAL A N 1
ATOM 708 C CA . VAL A 1 88 ? 0.383 5.990 7.757 1.00 91.19 88 VAL A CA 1
ATOM 709 C C . VAL A 1 88 ? -0.100 5.190 8.971 1.00 91.19 88 VAL A C 1
ATOM 711 O O . VAL A 1 88 ? -0.867 5.713 9.776 1.00 91.19 88 VAL A O 1
ATOM 714 N N . GLY A 1 89 ? 0.396 3.960 9.148 1.00 89.12 89 GLY A N 1
ATOM 715 C CA . GLY A 1 89 ? 0.076 3.111 10.299 1.00 89.12 89 GLY A CA 1
ATOM 716 C C . GLY A 1 89 ? 0.392 3.757 11.652 1.00 89.12 89 GLY A C 1
ATOM 717 O O . GLY A 1 89 ? -0.443 3.709 12.555 1.00 89.12 89 GLY A O 1
ATOM 718 N N . ASP A 1 90 ? 1.545 4.415 11.777 1.00 90.19 90 ASP A N 1
ATOM 719 C CA . ASP A 1 90 ? 1.934 5.107 13.012 1.00 90.19 90 ASP A CA 1
ATOM 720 C C . ASP A 1 90 ? 1.027 6.303 13.317 1.00 90.19 90 ASP A C 1
ATOM 722 O O . ASP A 1 90 ? 0.601 6.476 14.459 1.00 90.19 90 ASP A O 1
ATOM 726 N N . VAL A 1 91 ? 0.673 7.098 12.301 1.00 90.62 91 VAL A N 1
ATOM 727 C CA . VAL A 1 91 ? -0.267 8.220 12.465 1.00 90.62 91 VAL A CA 1
ATOM 728 C C . VAL A 1 91 ? -1.629 7.713 12.946 1.00 90.62 91 VAL A C 1
ATOM 730 O O . VAL A 1 91 ? -2.215 8.277 13.869 1.00 90.62 91 VAL A O 1
ATOM 733 N N . PHE A 1 92 ? -2.119 6.604 12.388 1.00 87.25 92 PHE A N 1
ATOM 734 C CA . PHE A 1 92 ? -3.347 5.974 12.875 1.00 87.25 92 PHE A CA 1
ATOM 735 C C . PHE A 1 92 ? -3.249 5.493 14.314 1.00 87.25 92 PHE A C 1
ATOM 737 O O . PHE A 1 92 ? -4.202 5.653 15.079 1.00 87.25 92 PHE A O 1
ATOM 744 N N . PHE A 1 93 ? -2.128 4.874 14.676 1.00 87.12 93 PHE A N 1
ATOM 745 C CA . PHE A 1 93 ? -1.911 4.380 16.027 1.00 87.12 93 PHE A CA 1
ATOM 746 C C . PHE A 1 93 ? -1.939 5.525 17.047 1.00 87.12 93 PHE A C 1
ATOM 748 O O . PHE A 1 93 ? -2.614 5.417 18.071 1.00 87.12 93 PHE A O 1
ATOM 755 N N . GLU A 1 94 ? -1.284 6.644 16.738 1.00 88.94 94 GLU A N 1
ATOM 756 C CA . GLU A 1 94 ? -1.287 7.851 17.571 1.00 88.94 94 GLU A CA 1
ATOM 757 C C . GLU A 1 94 ? -2.691 8.426 17.745 1.00 88.94 94 GLU A C 1
ATOM 759 O O . GLU A 1 94 ? -3.133 8.647 18.873 1.00 88.94 94 GLU A O 1
ATOM 764 N N . ILE A 1 95 ? -3.426 8.585 16.645 1.00 88.12 95 ILE A N 1
ATOM 765 C CA . ILE A 1 95 ? -4.806 9.075 16.669 1.00 88.12 95 ILE A CA 1
ATOM 766 C C . ILE A 1 95 ? -5.706 8.146 17.497 1.00 88.12 95 ILE A C 1
ATOM 768 O O . ILE A 1 95 ? -6.525 8.606 18.293 1.00 88.12 95 ILE A O 1
ATOM 772 N N . ASN A 1 96 ? -5.566 6.829 17.343 1.00 83.38 96 ASN A N 1
ATOM 773 C CA . ASN A 1 96 ? -6.413 5.868 18.047 1.00 83.38 96 ASN A CA 1
ATOM 774 C C . ASN A 1 96 ? -6.115 5.789 19.558 1.00 83.38 96 ASN A C 1
ATOM 776 O O . ASN A 1 96 ? -6.975 5.354 20.324 1.00 83.38 96 ASN A O 1
ATOM 780 N N . ASN A 1 97 ? -4.937 6.242 19.996 1.00 87.75 97 ASN A N 1
ATOM 781 C CA . ASN A 1 97 ? -4.580 6.343 21.413 1.00 87.75 97 ASN A CA 1
ATOM 782 C C . ASN A 1 97 ? -5.180 7.579 22.113 1.00 87.75 97 ASN A C 1
ATOM 784 O O . ASN A 1 97 ? -5.121 7.671 23.343 1.00 87.75 97 ASN A O 1
ATOM 788 N N . ILE A 1 98 ? -5.797 8.509 21.373 1.00 90.44 98 ILE A N 1
ATOM 789 C CA . ILE A 1 98 ? -6.497 9.664 21.949 1.00 90.44 98 ILE A CA 1
ATOM 790 C C . ILE A 1 98 ? -7.750 9.180 22.694 1.00 90.44 98 ILE A C 1
ATOM 792 O O . ILE A 1 98 ? -8.687 8.633 22.105 1.00 90.44 98 ILE A O 1
ATOM 796 N N . LYS A 1 99 ? -7.783 9.394 24.017 1.00 88.00 99 LYS A N 1
ATOM 797 C CA . LYS A 1 99 ? -8.891 8.949 24.886 1.00 88.00 99 LYS A CA 1
ATOM 798 C C . LYS A 1 99 ? -10.181 9.740 24.641 1.00 88.00 99 LYS A C 1
ATOM 800 O O . LYS A 1 99 ? -11.269 9.162 24.666 1.00 88.00 99 LYS A O 1
ATOM 805 N N . ASN A 1 100 ? -10.065 11.049 24.413 1.00 90.81 100 ASN A N 1
ATOM 806 C CA . ASN A 1 100 ? -11.204 11.931 24.180 1.00 90.81 100 ASN A CA 1
ATOM 807 C C . ASN A 1 100 ? -11.774 11.718 22.765 1.00 90.81 100 ASN A C 1
ATOM 809 O O . ASN A 1 100 ? -11.075 11.871 21.767 1.00 90.81 100 ASN A O 1
ATOM 813 N N . GLN A 1 101 ? -13.059 11.366 22.678 1.00 84.81 101 GLN A N 1
ATOM 814 C CA . GLN A 1 101 ? -13.716 11.058 21.404 1.00 84.81 101 GLN A CA 1
ATOM 815 C C . GLN A 1 101 ? -13.820 12.271 20.471 1.00 84.81 101 GLN A C 1
ATOM 817 O O . GLN A 1 101 ? -13.623 12.115 19.268 1.00 84.81 101 GLN A O 1
ATOM 822 N N . GLU A 1 102 ? -14.106 13.462 20.998 1.00 86.94 102 GLU A N 1
ATOM 823 C CA . GLU A 1 102 ? -14.252 14.674 20.178 1.00 86.94 102 GLU A CA 1
ATOM 824 C C . GLU A 1 102 ? -12.902 15.126 19.614 1.00 86.94 102 GLU A C 1
ATOM 826 O O . GLU A 1 102 ? -12.779 15.458 18.434 1.00 86.94 102 GLU A O 1
ATOM 831 N N . GLU A 1 103 ? -11.858 15.049 20.438 1.00 89.12 103 GLU A N 1
ATOM 832 C CA . GLU A 1 103 ? -10.483 15.329 20.029 1.00 89.12 103 GLU A CA 1
ATOM 833 C C . GLU A 1 103 ? -10.002 14.334 18.966 1.00 89.12 103 GLU A C 1
ATOM 835 O O . GLU A 1 103 ? -9.468 14.744 17.934 1.00 89.12 103 GLU A O 1
ATOM 840 N N . ARG A 1 104 ? -10.288 13.037 19.149 1.00 87.69 104 ARG A N 1
ATOM 841 C CA . ARG A 1 104 ? -9.972 12.002 18.156 1.00 87.69 104 ARG A CA 1
ATOM 842 C C . ARG A 1 104 ? -10.664 12.266 16.821 1.00 87.69 104 ARG A C 1
ATOM 844 O O . ARG A 1 104 ? -10.014 12.224 15.779 1.00 87.69 104 ARG A O 1
ATOM 851 N N . LYS A 1 105 ? -11.969 12.560 16.835 1.00 87.19 105 LYS A N 1
ATOM 852 C CA . LYS A 1 105 ? -12.734 12.884 15.618 1.00 87.19 105 LYS A CA 1
ATOM 853 C C . LYS A 1 105 ? -12.158 14.102 14.902 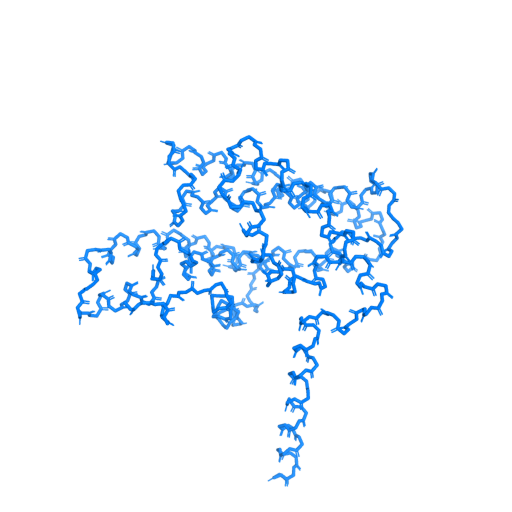1.00 87.19 105 LYS A C 1
ATOM 855 O O . LYS A 1 105 ? -12.059 14.104 13.673 1.00 87.19 105 LYS A O 1
ATOM 860 N N . ARG A 1 106 ? -11.756 15.130 15.656 1.00 89.75 106 ARG A N 1
ATOM 861 C CA . ARG A 1 106 ? -11.113 16.328 15.106 1.00 89.75 106 ARG A CA 1
ATOM 862 C C . ARG A 1 106 ? -9.776 15.993 14.442 1.00 89.75 106 ARG A C 1
ATOM 864 O O . ARG A 1 106 ? -9.583 16.405 13.298 1.00 89.75 106 ARG A O 1
ATOM 871 N N . ALA A 1 107 ? -8.917 15.224 15.110 1.00 89.69 107 ALA A N 1
ATOM 872 C CA . ALA A 1 107 ? -7.625 14.796 14.573 1.00 89.69 107 ALA A CA 1
ATOM 873 C C . ALA A 1 107 ? -7.793 13.952 13.296 1.00 89.69 107 ALA A C 1
ATOM 875 O O . ALA A 1 107 ? -7.184 14.237 12.266 1.00 89.69 107 ALA A O 1
ATOM 876 N N . ILE A 1 108 ? -8.720 12.985 13.299 1.00 88.12 108 ILE A N 1
ATOM 877 C CA . ILE A 1 108 ? -9.053 12.191 12.103 1.00 88.12 108 ILE A CA 1
ATOM 878 C C . ILE A 1 108 ? -9.488 13.098 10.950 1.00 88.12 108 ILE A C 1
ATOM 880 O O . ILE A 1 108 ? -9.022 12.928 9.826 1.00 88.12 108 ILE A O 1
ATOM 884 N N . LYS A 1 109 ? -10.360 14.080 11.203 1.00 88.38 109 LYS A N 1
ATOM 885 C CA . LYS A 1 109 ? -10.889 14.959 10.153 1.00 88.38 109 LYS A CA 1
ATOM 886 C C . LYS A 1 109 ? -9.829 15.869 9.546 1.00 88.38 109 LYS A C 1
ATOM 888 O O . LYS A 1 109 ? -9.715 15.952 8.322 1.00 88.38 109 LYS A O 1
ATOM 893 N N . TYR A 1 110 ? -9.131 16.613 10.397 1.00 86.88 110 TYR A N 1
ATOM 894 C CA . TYR A 1 110 ? -8.310 17.737 9.961 1.00 86.88 110 TYR A CA 1
ATOM 895 C C . TYR A 1 110 ? -6.854 17.351 9.742 1.00 86.88 110 TYR A C 1
ATOM 897 O O . TYR A 1 110 ? -6.264 17.847 8.783 1.00 86.88 110 TYR A O 1
ATOM 905 N N . ASP A 1 111 ? -6.319 16.437 10.548 1.00 86.50 111 ASP A N 1
ATOM 906 C CA . ASP A 1 111 ? -4.905 16.068 10.476 1.00 86.50 111 ASP A CA 1
ATOM 907 C C . ASP A 1 111 ? -4.700 14.903 9.505 1.00 86.50 111 ASP A C 1
ATOM 909 O O . ASP A 1 111 ? -3.729 14.888 8.752 1.00 86.50 111 ASP A O 1
ATOM 913 N N . PHE A 1 112 ? -5.648 13.955 9.456 1.00 90.88 112 PHE A N 1
ATOM 914 C CA . PHE A 1 112 ? -5.551 12.800 8.563 1.00 90.88 112 PHE A CA 1
ATOM 915 C C . PHE A 1 112 ? -6.369 12.947 7.275 1.00 90.88 112 PHE A C 1
ATOM 917 O O . PHE A 1 112 ? -5.788 13.024 6.193 1.00 90.88 112 PHE A O 1
ATOM 924 N N . ILE A 1 113 ? -7.707 12.978 7.346 1.00 92.88 113 ILE A N 1
ATOM 925 C CA . ILE A 1 113 ? -8.602 12.905 6.173 1.00 92.88 113 ILE A CA 1
ATOM 926 C C . ILE A 1 113 ? -8.330 14.053 5.203 1.00 92.88 113 ILE A C 1
ATOM 928 O O . ILE A 1 113 ? -8.110 13.805 4.022 1.00 92.88 113 ILE A O 1
ATOM 932 N N . LYS A 1 114 ? -8.308 15.301 5.683 1.00 91.56 114 LYS A N 1
ATOM 933 C CA . LYS A 1 114 ? -8.088 16.467 4.814 1.00 91.56 114 LYS A CA 1
ATOM 934 C C . LYS A 1 114 ? -6.740 16.394 4.088 1.00 91.56 114 LYS A C 1
ATOM 936 O O . LYS A 1 114 ? -6.680 16.651 2.889 1.00 91.56 114 LYS A O 1
ATOM 941 N N . PHE A 1 115 ? -5.678 16.042 4.808 1.00 91.50 115 PHE A N 1
ATOM 942 C CA . PHE A 1 115 ? -4.324 15.979 4.261 1.00 91.50 115 PHE A CA 1
ATOM 943 C C . PHE A 1 115 ? -4.147 14.805 3.289 1.00 91.50 115 PHE A C 1
ATOM 945 O O . PHE A 1 115 ? -3.680 14.999 2.169 1.00 91.50 115 PHE A O 1
ATOM 952 N N . SER A 1 116 ? -4.586 13.606 3.683 1.00 93.81 116 SER A N 1
ATOM 953 C CA . SER A 1 116 ? -4.536 12.401 2.842 1.00 93.81 116 SER A CA 1
ATOM 954 C C . SER A 1 116 ? -5.357 12.547 1.563 1.00 93.81 116 SER A C 1
ATOM 956 O O . SER A 1 116 ? -4.880 12.157 0.502 1.00 93.81 116 SER A O 1
ATOM 958 N N . LEU A 1 117 ? -6.536 13.170 1.631 1.00 94.94 117 LEU A N 1
ATOM 959 C CA . LEU A 1 117 ? -7.384 13.402 0.464 1.00 94.94 117 LEU A CA 1
ATOM 960 C C . LEU A 1 117 ? -6.756 14.420 -0.495 1.00 94.94 117 LEU A C 1
ATOM 962 O O . LEU A 1 117 ? -6.723 14.178 -1.699 1.00 94.94 117 LEU A O 1
ATOM 966 N N . LEU A 1 118 ? -6.208 15.525 0.028 1.00 95.44 118 LEU A N 1
ATOM 967 C CA . LEU A 1 118 ? -5.519 16.530 -0.785 1.00 95.44 118 LEU A CA 1
ATOM 968 C C . LEU A 1 118 ? -4.306 15.930 -1.507 1.00 95.44 118 LEU A C 1
ATOM 970 O O . LEU A 1 118 ? -4.195 16.049 -2.726 1.00 95.44 118 LEU A O 1
ATOM 974 N N . ILE A 1 119 ? -3.419 15.255 -0.769 1.00 95.31 119 ILE A N 1
ATOM 975 C CA . ILE A 1 119 ? -2.246 14.595 -1.353 1.00 95.31 119 ILE A CA 1
ATOM 976 C C . ILE A 1 119 ? -2.675 13.505 -2.327 1.00 95.31 119 ILE A C 1
ATOM 978 O O . ILE A 1 119 ? -2.115 13.411 -3.414 1.00 95.31 119 ILE A O 1
ATOM 982 N N . GLY A 1 120 ? -3.678 12.706 -1.968 1.00 96.56 120 GLY A N 1
ATOM 983 C CA . GLY A 1 120 ? -4.169 11.622 -2.805 1.00 96.56 120 GLY A CA 1
ATOM 984 C C . GLY A 1 120 ? -4.632 12.114 -4.175 1.00 96.56 120 GLY A C 1
ATOM 985 O O . GLY A 1 120 ? -4.201 11.573 -5.191 1.00 96.56 120 GLY A O 1
ATOM 986 N N . ILE A 1 121 ? -5.416 13.196 -4.216 1.00 97.25 121 ILE A N 1
ATOM 987 C CA . ILE A 1 121 ? -5.856 13.826 -5.470 1.00 97.25 121 ILE A CA 1
ATOM 988 C C . ILE A 1 121 ? -4.663 14.362 -6.271 1.00 97.25 121 ILE A C 1
ATOM 990 O O . ILE A 1 121 ? -4.588 14.120 -7.475 1.00 97.25 121 ILE A O 1
ATOM 994 N N . ILE A 1 122 ? -3.716 15.050 -5.622 1.00 97.62 122 ILE A N 1
ATOM 995 C CA . ILE A 1 122 ? -2.513 15.572 -6.292 1.00 97.62 122 ILE A CA 1
ATOM 996 C C . ILE A 1 122 ? -1.711 14.431 -6.931 1.00 97.62 122 ILE A C 1
ATOM 998 O O . ILE A 1 122 ? -1.328 14.536 -8.094 1.00 97.62 122 ILE A O 1
ATOM 1002 N N . LEU A 1 123 ? -1.498 13.327 -6.210 1.00 96.50 123 LEU A N 1
ATOM 1003 C CA . LEU A 1 123 ? -0.778 12.159 -6.722 1.00 96.50 123 LEU A CA 1
ATOM 1004 C C . LEU A 1 123 ? -1.533 11.465 -7.862 1.00 96.50 123 LEU A C 1
ATOM 1006 O O . LEU A 1 123 ? -0.904 11.069 -8.838 1.00 96.50 123 LEU A O 1
ATOM 1010 N N . MET A 1 124 ? -2.864 11.352 -7.781 1.00 96.25 124 MET A N 1
ATOM 1011 C CA . MET A 1 124 ? -3.675 10.805 -8.877 1.00 96.25 124 MET A CA 1
ATOM 1012 C C . MET A 1 124 ? -3.552 11.657 -10.144 1.00 96.25 124 MET A C 1
ATOM 1014 O O . MET A 1 124 ? -3.313 11.117 -11.221 1.00 96.25 124 MET A O 1
ATOM 1018 N N . ILE A 1 125 ? -3.675 12.982 -10.027 1.00 96.38 125 ILE A N 1
ATOM 1019 C CA . ILE A 1 125 ? -3.552 13.898 -11.171 1.00 96.38 125 ILE A CA 1
ATOM 1020 C C . ILE A 1 125 ? -2.137 13.833 -11.751 1.00 96.38 125 ILE A C 1
ATOM 1022 O O . ILE A 1 125 ? -1.976 13.680 -12.960 1.00 96.38 125 ILE A O 1
ATOM 1026 N N . PHE A 1 126 ? -1.116 13.909 -10.897 1.00 95.94 126 PHE A N 1
ATOM 1027 C CA . PHE A 1 126 ? 0.277 13.838 -11.326 1.00 95.94 126 PHE A CA 1
ATOM 1028 C C . PHE A 1 126 ? 0.586 12.511 -12.025 1.00 95.94 126 PHE A C 1
ATOM 1030 O O . PHE A 1 126 ? 1.120 12.521 -13.130 1.00 95.94 126 PHE A O 1
ATOM 1037 N N . GLY A 1 127 ? 0.203 11.381 -11.423 1.00 94.12 127 GLY A N 1
ATOM 1038 C CA . GLY A 1 127 ? 0.385 10.057 -12.014 1.00 94.12 127 GLY A CA 1
ATOM 1039 C C . GLY A 1 127 ? -0.283 9.961 -13.383 1.00 94.12 127 GLY A C 1
ATOM 1040 O O . GLY A 1 127 ? 0.371 9.560 -14.342 1.00 94.12 127 GLY A O 1
ATOM 1041 N N . ALA A 1 128 ? -1.534 10.419 -13.498 1.00 93.81 128 ALA A N 1
ATOM 1042 C CA . ALA A 1 128 ? -2.274 10.401 -14.756 1.00 93.81 128 ALA A CA 1
ATOM 1043 C C . ALA A 1 128 ? -1.613 11.249 -15.853 1.00 93.81 128 ALA A C 1
ATOM 1045 O O . ALA A 1 128 ? -1.475 10.775 -16.975 1.00 93.81 128 ALA A O 1
ATOM 1046 N N . ILE A 1 129 ? -1.178 12.475 -15.537 1.00 95.56 129 ILE A N 1
ATOM 1047 C CA . ILE A 1 129 ? -0.558 13.388 -16.513 1.00 95.56 129 ILE A CA 1
ATOM 1048 C C . ILE A 1 129 ? 0.836 12.905 -16.933 1.00 95.56 129 ILE A C 1
ATOM 1050 O O . ILE A 1 129 ? 1.189 13.019 -18.104 1.00 95.56 129 ILE A O 1
ATOM 1054 N N . PHE A 1 130 ? 1.624 12.354 -16.004 1.00 93.38 130 PHE A N 1
ATOM 1055 C CA . PHE A 1 130 ? 3.030 12.005 -16.239 1.00 93.38 130 PHE A CA 1
ATOM 1056 C C . PHE A 1 130 ? 3.235 10.969 -17.355 1.00 93.38 130 PHE A C 1
ATOM 1058 O O . PHE A 1 130 ? 4.269 10.973 -18.020 1.00 93.38 130 PHE A O 1
ATOM 1065 N N . SER A 1 131 ? 2.275 10.069 -17.574 1.00 90.69 131 SER A N 1
ATOM 1066 C CA . SER A 1 131 ? 2.366 9.048 -18.628 1.00 90.69 131 SER A CA 1
ATOM 1067 C C . SER A 1 131 ? 1.025 8.807 -19.313 1.00 90.69 131 SER A C 1
ATOM 1069 O O . SER A 1 131 ? 0.673 7.669 -19.595 1.00 90.69 131 SER A O 1
ATOM 1071 N N . PHE A 1 132 ? 0.243 9.859 -19.565 1.00 90.31 132 PHE A N 1
ATOM 1072 C CA . PHE A 1 132 ? -1.018 9.727 -20.298 1.00 90.31 132 PHE A CA 1
ATOM 1073 C C . PHE A 1 132 ? -0.769 9.271 -21.753 1.00 90.31 132 PHE A C 1
ATOM 1075 O O . PHE A 1 132 ? 0.075 9.878 -22.415 1.00 90.31 132 PHE A O 1
ATOM 1082 N N . PRO A 1 133 ? -1.502 8.274 -22.298 1.00 88.38 133 PRO A N 1
ATOM 1083 C CA . PRO A 1 133 ? -2.641 7.544 -21.718 1.00 88.38 133 PRO A CA 1
ATOM 1084 C C . PRO A 1 133 ? -2.269 6.260 -20.950 1.00 88.38 133 PRO A C 1
ATOM 1086 O O . PRO A 1 133 ? -3.135 5.652 -20.323 1.00 88.38 133 PRO A O 1
ATOM 1089 N N . ASP A 1 134 ? -1.000 5.861 -20.961 1.00 86.94 134 ASP A N 1
ATOM 1090 C CA . ASP A 1 134 ? -0.496 4.587 -20.430 1.00 86.94 134 ASP A CA 1
ATOM 1091 C C . ASP A 1 134 ? -0.296 4.559 -18.901 1.00 86.94 134 ASP A C 1
ATOM 1093 O O . ASP A 1 134 ? 0.267 3.612 -18.354 1.00 86.94 134 ASP A O 1
ATOM 1097 N N . PHE A 1 135 ? -0.790 5.563 -18.171 1.00 88.25 135 PHE A N 1
ATOM 1098 C CA . PHE A 1 135 ? -0.612 5.705 -16.719 1.00 88.25 135 PHE A CA 1
ATOM 1099 C C . PHE A 1 135 ? -1.202 4.552 -15.889 1.00 88.25 135 PHE A C 1
ATOM 1101 O O . PHE A 1 135 ? -0.858 4.387 -14.721 1.00 88.25 135 PHE A O 1
ATOM 1108 N N . LEU A 1 136 ? -2.098 3.750 -16.472 1.00 86.12 136 LEU A N 1
ATOM 1109 C CA . LEU A 1 136 ? -2.673 2.558 -15.842 1.00 86.12 136 LEU A CA 1
ATOM 1110 C C . LEU A 1 136 ? -1.882 1.275 -16.134 1.00 86.12 136 LEU A C 1
ATOM 1112 O O . LEU A 1 136 ? -2.238 0.220 -15.609 1.00 86.12 136 LEU A O 1
ATOM 1116 N N . TYR A 1 137 ? -0.830 1.334 -16.955 1.00 85.25 137 TYR A N 1
ATOM 1117 C CA . TYR A 1 137 ? -0.010 0.165 -17.247 1.00 85.25 137 TYR A CA 1
ATOM 1118 C C . TYR A 1 137 ? 0.756 -0.266 -15.990 1.00 85.25 137 TYR A C 1
ATOM 1120 O O . TYR A 1 137 ? 1.577 0.486 -15.454 1.00 85.25 137 TYR A O 1
ATOM 1128 N N . HIS A 1 138 ? 0.453 -1.474 -15.509 1.00 78.56 138 HIS A N 1
ATOM 1129 C CA . HIS A 1 138 ? 1.010 -2.024 -14.275 1.00 78.56 138 HIS A CA 1
ATOM 1130 C C . HIS A 1 138 ? 2.544 -2.064 -14.296 1.00 78.56 138 HIS A C 1
ATOM 1132 O O . HIS A 1 138 ? 3.165 -2.274 -15.335 1.00 78.56 138 HIS A O 1
ATOM 1138 N N . GLY A 1 139 ? 3.152 -1.863 -13.124 1.00 75.88 139 GLY A N 1
ATOM 1139 C CA . GLY A 1 139 ? 4.608 -1.911 -12.949 1.00 75.88 139 GLY A CA 1
ATOM 1140 C C . GLY A 1 139 ? 5.340 -0.630 -13.365 1.00 75.88 139 GLY A C 1
ATOM 1141 O O . GLY A 1 139 ? 6.557 -0.565 -13.250 1.00 75.88 139 GLY A O 1
ATOM 1142 N N . THR A 1 140 ? 4.627 0.409 -13.813 1.00 86.06 140 THR A N 1
ATOM 1143 C CA . THR A 1 140 ? 5.233 1.714 -14.135 1.00 86.06 140 THR A CA 1
ATOM 1144 C C . THR A 1 140 ? 5.228 2.652 -12.935 1.00 86.06 140 THR A C 1
ATOM 1146 O O . THR A 1 140 ? 4.304 2.625 -12.115 1.00 86.06 140 THR A O 1
ATOM 1149 N N . PHE A 1 141 ? 6.205 3.560 -12.879 1.00 89.31 141 PHE A N 1
ATOM 1150 C CA . PHE A 1 141 ? 6.246 4.633 -11.882 1.00 89.31 141 PHE A CA 1
ATOM 1151 C C . PHE A 1 141 ? 4.934 5.434 -11.825 1.00 89.31 141 PHE A C 1
ATOM 1153 O O . PHE A 1 141 ? 4.375 5.642 -10.749 1.00 89.31 141 PHE A O 1
ATOM 1160 N N . SER A 1 142 ? 4.403 5.823 -12.989 1.00 91.81 142 SER A N 1
ATOM 1161 C CA . SER A 1 142 ? 3.133 6.548 -13.109 1.00 91.81 142 SER A CA 1
ATOM 1162 C C . SER A 1 142 ? 1.966 5.775 -12.482 1.00 91.81 142 SER A C 1
ATOM 1164 O O . SER A 1 142 ? 1.255 6.329 -11.636 1.00 91.81 142 SER A O 1
ATOM 1166 N N . SER A 1 143 ? 1.833 4.478 -12.794 1.00 90.12 143 SER A N 1
ATOM 1167 C CA . SER A 1 143 ? 0.784 3.627 -12.219 1.00 90.12 143 SER A CA 1
ATOM 1168 C C . SER A 1 143 ? 0.905 3.476 -10.706 1.00 90.12 143 SER A C 1
ATOM 1170 O O . SER A 1 143 ? -0.110 3.468 -10.006 1.00 90.12 143 SER A O 1
ATOM 1172 N N . MET A 1 144 ? 2.129 3.421 -10.173 1.00 90.50 144 MET A N 1
ATOM 1173 C CA . MET A 1 144 ? 2.360 3.328 -8.732 1.00 90.50 144 MET A CA 1
ATOM 1174 C C . MET A 1 144 ? 1.992 4.623 -8.019 1.00 90.50 144 MET A C 1
ATOM 1176 O O . MET A 1 144 ? 1.268 4.581 -7.024 1.00 90.50 144 MET A O 1
ATOM 1180 N N . VAL A 1 145 ? 2.409 5.777 -8.543 1.00 93.75 145 VAL A N 1
ATOM 1181 C CA . VAL A 1 145 ? 2.046 7.078 -7.965 1.00 93.75 145 VAL A CA 1
ATOM 1182 C C . VAL A 1 145 ? 0.530 7.291 -8.007 1.00 93.75 145 VAL A C 1
ATOM 1184 O O . VAL A 1 145 ? -0.070 7.664 -6.993 1.00 93.75 145 VAL A O 1
ATOM 1187 N N . TYR A 1 146 ? -0.105 6.962 -9.134 1.00 93.94 146 TYR A N 1
ATOM 1188 C CA . TYR A 1 146 ? -1.560 6.994 -9.271 1.00 93.94 146 TYR A CA 1
ATOM 1189 C C . TYR A 1 146 ? -2.257 6.066 -8.261 1.00 93.94 146 TYR A C 1
ATOM 1191 O O . TYR A 1 146 ? -3.240 6.452 -7.619 1.00 93.94 146 TYR A O 1
ATOM 1199 N N . SER A 1 147 ? -1.729 4.853 -8.073 1.00 92.25 147 SER A N 1
ATOM 1200 C CA . SER A 1 147 ? -2.271 3.862 -7.137 1.00 92.25 147 SER A CA 1
ATOM 1201 C C . SER A 1 147 ? -2.142 4.308 -5.681 1.00 92.25 147 SER A C 1
ATOM 1203 O O . SER A 1 147 ? -3.108 4.184 -4.929 1.00 92.25 147 SER A O 1
ATOM 1205 N N . ILE A 1 148 ? -1.002 4.885 -5.279 1.00 93.50 148 ILE A N 1
ATOM 1206 C CA . ILE A 1 148 ? -0.827 5.475 -3.939 1.00 93.50 148 ILE A CA 1
ATOM 1207 C C . ILE A 1 148 ? -1.879 6.564 -3.714 1.00 93.50 148 ILE A C 1
ATOM 1209 O O . ILE A 1 148 ? -2.545 6.572 -2.677 1.00 93.50 148 ILE A O 1
ATOM 1213 N N . GLY A 1 149 ? -2.067 7.452 -4.696 1.00 95.25 149 GLY A N 1
ATOM 1214 C CA . GLY A 1 149 ? -3.074 8.506 -4.619 1.00 95.25 149 GLY A CA 1
ATOM 1215 C C . GLY A 1 149 ? -4.491 7.952 -4.458 1.00 95.25 149 GLY A C 1
ATOM 1216 O O . GLY A 1 149 ? -5.225 8.366 -3.559 1.00 95.25 149 GLY A O 1
ATOM 1217 N N . THR A 1 150 ? -4.834 6.940 -5.257 1.00 93.62 150 THR A N 1
ATOM 1218 C CA . THR A 1 150 ? -6.129 6.247 -5.202 1.00 93.62 150 THR A CA 1
ATOM 1219 C C . THR A 1 150 ? -6.363 5.601 -3.835 1.00 93.62 150 THR A C 1
ATOM 1221 O O . THR A 1 150 ? -7.436 5.758 -3.252 1.00 93.62 150 THR A O 1
ATOM 1224 N N . VAL A 1 151 ? -5.357 4.915 -3.280 1.00 93.06 151 VAL A N 1
ATOM 1225 C CA . VAL A 1 151 ? -5.435 4.300 -1.946 1.00 93.06 151 VAL A CA 1
ATOM 1226 C C . VAL A 1 151 ? -5.656 5.357 -0.868 1.00 93.06 151 VAL A C 1
ATOM 1228 O O . VAL A 1 151 ? -6.509 5.152 -0.006 1.00 93.06 151 VAL A O 1
ATOM 1231 N N . LEU A 1 152 ? -4.941 6.485 -0.918 1.00 94.19 152 LEU A N 1
ATOM 1232 C CA . LEU A 1 152 ? -5.128 7.572 0.044 1.00 94.19 152 LEU A CA 1
ATOM 1233 C C . LEU A 1 152 ? -6.549 8.135 -0.021 1.00 94.19 152 LEU A C 1
ATOM 1235 O O . LEU A 1 152 ? -7.200 8.206 1.016 1.00 94.19 152 LEU A O 1
ATOM 1239 N N . VAL A 1 153 ? -7.062 8.447 -1.215 1.00 95.12 153 VAL A N 1
ATOM 1240 C CA . VAL A 1 153 ? -8.432 8.963 -1.387 1.00 95.12 153 VAL A CA 1
ATOM 1241 C C . VAL A 1 153 ? -9.473 7.968 -0.872 1.00 95.12 153 VAL A C 1
ATOM 1243 O O . VAL A 1 153 ? -10.354 8.345 -0.095 1.00 95.12 153 VAL A O 1
ATOM 1246 N N . LEU A 1 154 ? -9.367 6.690 -1.253 1.00 91.38 154 LEU A N 1
ATOM 1247 C CA . LEU A 1 154 ? -10.288 5.647 -0.791 1.00 91.38 154 LEU A CA 1
ATOM 1248 C C . LEU A 1 154 ? -10.239 5.486 0.730 1.00 91.38 154 LEU A C 1
ATOM 1250 O O . LEU A 1 154 ? -11.284 5.388 1.376 1.00 91.38 154 LEU A O 1
ATOM 1254 N N . LEU A 1 155 ? -9.040 5.501 1.311 1.00 90.62 155 LEU A N 1
ATOM 1255 C CA . LEU A 1 155 ? -8.845 5.428 2.752 1.00 90.62 155 LEU A CA 1
ATOM 1256 C C . LEU A 1 155 ? -9.492 6.624 3.464 1.00 90.62 155 LEU A C 1
ATOM 1258 O O . LEU A 1 155 ? -10.217 6.420 4.438 1.00 90.62 155 LEU A O 1
ATOM 1262 N N . SER A 1 156 ? -9.307 7.848 2.961 1.00 92.00 156 SER A N 1
ATOM 1263 C CA . SER A 1 156 ? -9.942 9.054 3.510 1.00 92.00 156 SER A CA 1
ATOM 1264 C C . SER A 1 156 ? -11.471 8.961 3.480 1.00 92.00 156 SER A C 1
ATOM 1266 O O . SER A 1 156 ? -12.121 9.287 4.475 1.00 92.00 156 SER A O 1
ATOM 1268 N N . ILE A 1 157 ? -12.050 8.491 2.368 1.00 89.88 157 ILE A N 1
ATOM 1269 C CA . ILE A 1 157 ? -13.504 8.322 2.211 1.00 89.88 157 ILE A CA 1
ATOM 1270 C C . ILE A 1 157 ? -14.037 7.277 3.198 1.00 89.88 157 ILE A C 1
ATOM 1272 O O . ILE A 1 157 ? -15.012 7.533 3.905 1.00 89.88 157 ILE A O 1
ATOM 1276 N N . LEU A 1 158 ? -13.393 6.110 3.281 1.00 86.44 158 LEU A N 1
ATOM 1277 C CA . LEU A 1 158 ? -13.826 5.026 4.165 1.00 86.44 158 LEU A CA 1
ATOM 1278 C C . LEU A 1 158 ? -13.760 5.429 5.644 1.00 86.44 158 LEU A C 1
ATOM 1280 O O . LEU A 1 158 ? -14.688 5.144 6.401 1.00 86.44 158 LEU A O 1
ATOM 1284 N N . LEU A 1 159 ? -12.706 6.137 6.055 1.00 86.81 159 LEU A N 1
ATOM 1285 C CA . LEU A 1 159 ? -12.607 6.679 7.413 1.00 86.81 159 LEU A CA 1
ATOM 1286 C C . LEU A 1 159 ? -13.662 7.725 7.708 1.00 86.81 159 LEU A C 1
ATOM 1288 O O . LEU A 1 159 ? -14.194 7.750 8.815 1.00 86.81 159 LEU A O 1
ATOM 1292 N N . TYR A 1 160 ? -13.955 8.592 6.739 1.00 87.81 160 TYR A N 1
ATOM 1293 C CA . TYR A 1 160 ? -15.003 9.582 6.901 1.00 87.81 160 TYR A CA 1
ATOM 1294 C C . TYR A 1 160 ? -16.351 8.898 7.164 1.00 87.81 160 TYR A C 1
ATOM 1296 O O . TYR A 1 160 ? -17.057 9.258 8.103 1.00 87.81 160 TYR A O 1
ATOM 1304 N N . ILE A 1 161 ? -16.678 7.861 6.390 1.00 84.25 161 ILE A N 1
ATOM 1305 C CA . ILE A 1 161 ? -17.911 7.088 6.578 1.00 84.25 161 ILE A CA 1
ATOM 1306 C C . ILE A 1 161 ? -17.932 6.398 7.952 1.00 84.25 161 ILE A C 1
ATOM 1308 O O . ILE A 1 161 ? -18.962 6.439 8.630 1.00 84.25 161 ILE A O 1
ATOM 1312 N N . GLU A 1 162 ? -16.823 5.772 8.364 1.00 80.31 162 GLU A N 1
ATOM 1313 C CA . GLU A 1 162 ? -16.759 5.004 9.614 1.00 80.31 162 GLU A CA 1
ATOM 1314 C C . GLU A 1 162 ? -16.754 5.893 10.871 1.00 80.31 162 GLU A C 1
ATOM 1316 O O . GLU A 1 162 ? -17.530 5.641 11.793 1.00 80.31 162 GLU A O 1
ATOM 1321 N N . GLU A 1 163 ? -15.918 6.933 10.929 1.00 81.69 163 GLU A N 1
ATOM 1322 C CA . GLU A 1 163 ? -15.723 7.727 12.153 1.00 81.69 163 GLU A CA 1
ATOM 1323 C C . GLU A 1 163 ? -16.871 8.717 12.411 1.00 81.69 163 GLU A C 1
ATOM 1325 O O . GLU A 1 163 ? -17.200 9.005 13.566 1.00 81.69 163 GLU A O 1
ATOM 1330 N N . PHE A 1 164 ? -17.513 9.217 11.351 1.00 79.56 164 PHE A N 1
ATOM 1331 C CA . PHE A 1 164 ? -18.670 10.112 11.467 1.00 79.56 164 PHE A CA 1
ATOM 1332 C C . PHE A 1 164 ? -20.005 9.369 11.524 1.00 79.56 164 PHE A C 1
ATOM 1334 O O . PHE A 1 164 ? -21.052 10.013 11.520 1.00 79.56 164 PHE A O 1
ATOM 1341 N N . GLU A 1 165 ? -19.974 8.033 11.598 1.00 74.31 165 GLU A N 1
ATOM 1342 C CA . GLU A 1 165 ? -21.158 7.170 11.682 1.00 74.31 165 GLU A CA 1
ATOM 1343 C C . GLU A 1 165 ? -22.224 7.513 10.623 1.00 74.31 165 GLU A C 1
ATOM 1345 O O . GLU A 1 165 ? -23.423 7.361 10.870 1.00 74.31 165 GLU A O 1
ATOM 1350 N N . VAL A 1 166 ? -21.793 7.944 9.423 1.00 68.94 166 VAL A N 1
ATOM 1351 C CA . VAL A 1 166 ? -22.691 8.262 8.289 1.00 68.94 166 VAL A CA 1
ATOM 1352 C C . VAL A 1 166 ? -23.626 7.079 8.026 1.00 68.94 166 VAL A C 1
ATOM 1354 O O . VAL A 1 166 ? -24.808 7.245 7.731 1.00 68.94 166 VAL A O 1
ATOM 1357 N N . VAL A 1 167 ? -23.105 5.869 8.238 1.00 67.69 167 VAL A N 1
ATOM 1358 C CA . VAL A 1 167 ? -23.888 4.649 8.396 1.00 67.69 167 VAL A CA 1
ATOM 1359 C C . VAL A 1 167 ? -23.809 4.217 9.861 1.00 67.69 167 VAL A C 1
ATOM 1361 O O . VAL A 1 167 ? -22.740 3.831 10.337 1.00 67.69 167 VAL A O 1
ATOM 1364 N N . LYS A 1 168 ? -24.945 4.244 10.575 1.00 56.81 168 LYS A N 1
ATOM 1365 C CA . LYS A 1 168 ? -25.070 3.792 11.975 1.00 56.81 168 LYS A CA 1
ATOM 1366 C C . LYS A 1 168 ? -24.754 2.297 12.101 1.00 56.81 168 LYS A C 1
ATOM 1368 O O . LYS A 1 168 ? -25.645 1.447 12.117 1.00 56.81 168 LYS A O 1
ATOM 1373 N N . THR A 1 169 ? -23.478 1.953 12.201 1.00 55.25 169 THR A N 1
ATOM 1374 C CA . THR A 1 169 ? -23.020 0.595 12.496 1.00 55.25 169 THR A CA 1
ATOM 1375 C C . THR A 1 169 ? -22.749 0.491 13.997 1.00 55.25 169 THR A C 1
ATOM 1377 O O . THR A 1 169 ? -22.103 1.353 14.585 1.00 55.25 169 THR A O 1
ATOM 1380 N N . LYS A 1 170 ? -23.262 -0.548 14.680 1.00 56.47 170 LYS A N 1
ATOM 1381 C CA . LYS A 1 170 ? -22.878 -0.780 16.090 1.00 56.47 170 LYS A CA 1
ATOM 1382 C C . LYS A 1 170 ? -21.351 -0.947 16.155 1.00 56.47 170 LYS A C 1
ATOM 1384 O O . LYS A 1 170 ? -20.786 -1.559 15.254 1.00 56.47 170 LYS A O 1
ATOM 1389 N N . LYS A 1 171 ? -20.696 -0.499 17.239 1.00 53.22 171 LYS A N 1
ATOM 1390 C CA . LYS A 1 171 ? -19.229 -0.593 17.465 1.00 53.22 171 LYS A CA 1
ATOM 1391 C C . LYS A 1 171 ? -18.598 -1.958 17.123 1.00 53.22 171 LYS A C 1
ATOM 1393 O O . LYS A 1 171 ? -17.428 -2.004 16.767 1.00 53.22 171 LYS A O 1
ATOM 1398 N N . SER A 1 172 ? -19.356 -3.055 17.206 1.00 49.34 172 SER A N 1
ATOM 1399 C CA . SER A 1 172 ? -18.921 -4.410 16.841 1.00 49.34 172 SER A CA 1
ATOM 1400 C C . SER A 1 172 ? -18.879 -4.699 15.331 1.00 49.34 172 SER A C 1
ATOM 1402 O O . SER A 1 172 ? -18.526 -5.812 14.960 1.00 49.34 172 SER A O 1
ATOM 1404 N N . TYR A 1 173 ? -19.287 -3.760 14.469 1.00 56.28 173 TYR A N 1
ATOM 1405 C CA . TYR A 1 173 ? -19.444 -3.951 13.019 1.00 56.28 173 TYR A CA 1
ATOM 1406 C C . TYR A 1 173 ? -18.618 -2.981 12.167 1.00 56.28 173 TYR A C 1
ATOM 1408 O O . TYR A 1 173 ? -18.970 -2.717 11.019 1.00 56.28 173 TYR A O 1
ATOM 1416 N N . ARG A 1 174 ? -17.531 -2.449 12.725 1.00 69.69 174 ARG A N 1
ATOM 1417 C CA . ARG A 1 174 ? -16.622 -1.539 12.021 1.00 69.69 174 ARG A CA 1
ATOM 1418 C C . ARG A 1 174 ? -15.995 -2.217 10.800 1.00 69.69 174 ARG A C 1
ATOM 1420 O O . ARG A 1 174 ? -15.529 -3.356 10.895 1.00 69.69 174 ARG A O 1
ATOM 1427 N N . PHE A 1 175 ? -15.990 -1.526 9.664 1.00 71.62 175 PHE A N 1
ATOM 1428 C CA . PHE A 1 175 ? -15.487 -2.052 8.395 1.00 71.62 175 PHE A CA 1
ATOM 1429 C C . PHE A 1 175 ? -13.994 -2.370 8.509 1.00 71.62 175 PHE A C 1
ATOM 1431 O O . PHE A 1 175 ? -13.575 -3.506 8.254 1.00 71.62 175 PHE A O 1
ATOM 1438 N N . PHE A 1 176 ? -13.206 -1.420 9.020 1.00 76.31 176 PHE A N 1
ATOM 1439 C CA . PHE A 1 176 ? -11.766 -1.614 9.197 1.00 76.31 176 PHE A CA 1
ATOM 1440 C C . PHE A 1 176 ? -11.429 -2.755 10.162 1.00 76.31 176 PHE A C 1
ATOM 1442 O O . PHE A 1 176 ? -10.409 -3.421 9.980 1.00 76.31 176 PHE A O 1
ATOM 1449 N N . TYR A 1 177 ? -12.291 -3.048 11.144 1.00 80.62 177 TYR A N 1
ATOM 1450 C CA . TYR A 1 177 ? -12.073 -4.167 12.063 1.00 80.62 177 TYR A CA 1
ATOM 1451 C C . TYR A 1 177 ? -12.044 -5.509 11.322 1.00 80.62 177 TYR A C 1
ATOM 1453 O O . TYR A 1 177 ? -11.068 -6.253 11.438 1.00 80.62 177 TYR A O 1
ATOM 1461 N N . TYR A 1 178 ? -13.076 -5.821 10.532 1.00 79.88 178 TYR A N 1
ATOM 1462 C CA . TYR A 1 178 ? -13.155 -7.117 9.851 1.00 79.88 178 TYR A CA 1
ATOM 1463 C C . TYR A 1 178 ? -12.115 -7.261 8.743 1.00 79.88 178 TYR A C 1
ATOM 1465 O O . TYR A 1 178 ? -11.460 -8.303 8.665 1.00 79.88 178 TYR A O 1
ATOM 1473 N N . PHE A 1 179 ? -11.917 -6.220 7.930 1.00 82.62 179 PHE A N 1
ATOM 1474 C CA . PHE A 1 179 ? -10.923 -6.256 6.857 1.00 82.62 179 PHE A CA 1
ATOM 1475 C C . PHE A 1 179 ? -9.495 -6.346 7.396 1.00 82.62 179 PHE A C 1
ATOM 1477 O O . PHE A 1 179 ? -8.691 -7.081 6.833 1.00 82.62 179 PHE A O 1
ATOM 1484 N N . SER A 1 180 ? -9.179 -5.698 8.521 1.00 82.62 180 SER A N 1
ATOM 1485 C CA . SER A 1 180 ? -7.863 -5.832 9.164 1.00 82.62 180 SER A CA 1
ATOM 1486 C C . SER A 1 180 ? -7.669 -7.202 9.828 1.00 82.62 180 SER A C 1
ATOM 1488 O O . SER A 1 180 ? -6.599 -7.812 9.721 1.00 82.62 180 SER A O 1
ATOM 1490 N N . PHE A 1 181 ? -8.704 -7.724 10.496 1.00 82.12 181 PHE A N 1
ATOM 1491 C CA . PHE A 1 181 ? -8.631 -8.999 11.214 1.00 82.12 181 PHE A CA 1
ATOM 1492 C C . PHE A 1 181 ? -8.527 -10.213 10.275 1.00 82.12 181 PHE A C 1
ATOM 1494 O O . PHE A 1 181 ? -7.843 -11.193 10.595 1.00 82.12 181 PHE A O 1
ATOM 1501 N N . TYR A 1 182 ? -9.180 -10.146 9.113 1.00 85.62 182 TYR A N 1
ATOM 1502 C CA . TYR A 1 182 ? -9.195 -11.208 8.106 1.00 85.62 182 TYR A CA 1
ATOM 1503 C C . TYR A 1 182 ? -8.369 -10.884 6.856 1.00 85.62 182 TYR A C 1
ATOM 1505 O O . TYR A 1 182 ? -8.449 -11.645 5.901 1.00 85.62 182 TYR A O 1
ATOM 1513 N N . SER A 1 183 ? -7.551 -9.825 6.842 1.00 84.38 183 SER A N 1
ATOM 1514 C CA . SER A 1 183 ? -6.851 -9.345 5.633 1.00 84.38 183 SER A CA 1
ATOM 1515 C C . SER A 1 183 ? -6.130 -10.450 4.855 1.00 84.38 183 SER A C 1
ATOM 1517 O O . SER A 1 183 ? -6.345 -10.610 3.658 1.00 84.38 183 SER A O 1
ATOM 1519 N N . PHE A 1 184 ? -5.339 -11.275 5.545 1.00 81.25 184 PHE A N 1
ATOM 1520 C CA . PHE A 1 184 ? -4.610 -12.388 4.930 1.00 81.25 184 PHE A CA 1
ATOM 1521 C C . PHE A 1 184 ? -5.540 -13.505 4.424 1.00 81.25 184 PHE A C 1
ATOM 1523 O O . PHE A 1 184 ? -5.288 -14.125 3.397 1.00 81.25 184 PHE A O 1
ATOM 1530 N N . THR A 1 185 ? -6.648 -13.743 5.126 1.00 85.19 185 THR A N 1
ATOM 1531 C CA . THR A 1 185 ? -7.670 -14.714 4.716 1.00 85.19 185 THR A CA 1
ATOM 1532 C C . THR A 1 185 ? -8.424 -14.234 3.481 1.00 85.19 185 THR A C 1
ATOM 1534 O O . THR A 1 185 ? -8.602 -15.013 2.553 1.00 85.19 185 THR A O 1
ATOM 1537 N N . ILE A 1 186 ? -8.805 -12.955 3.440 1.00 84.81 186 ILE A N 1
ATOM 1538 C CA . ILE A 1 186 ? -9.445 -12.320 2.282 1.00 84.81 186 ILE A CA 1
ATOM 1539 C C . ILE A 1 186 ? -8.507 -12.368 1.081 1.00 84.81 186 ILE A C 1
ATOM 1541 O O . ILE A 1 186 ? -8.947 -12.754 0.008 1.00 84.81 186 ILE A O 1
ATOM 1545 N N . TYR A 1 187 ? -7.225 -12.040 1.263 1.00 83.31 187 TYR A N 1
ATOM 1546 C CA . TYR A 1 187 ? -6.233 -12.075 0.190 1.00 83.31 187 TYR A CA 1
ATOM 1547 C C . TYR A 1 187 ? -6.172 -13.449 -0.502 1.00 83.31 187 TYR A C 1
ATOM 1549 O O . TYR A 1 187 ? -6.278 -13.534 -1.726 1.00 83.31 187 TYR A O 1
ATOM 1557 N N . LEU A 1 188 ? -6.079 -14.532 0.279 1.00 81.31 188 LEU A N 1
ATOM 1558 C CA . LEU A 1 188 ? -6.062 -15.895 -0.261 1.00 81.31 188 LEU A CA 1
ATOM 1559 C C . LEU A 1 188 ? -7.418 -16.305 -0.853 1.00 81.31 188 LEU A C 1
ATOM 1561 O O . LEU A 1 188 ? -7.470 -16.949 -1.900 1.00 81.31 188 LEU A O 1
ATOM 1565 N N . ALA A 1 189 ? -8.514 -15.905 -0.207 1.00 80.25 189 ALA A N 1
ATOM 1566 C CA . ALA A 1 189 ? -9.873 -16.186 -0.663 1.00 80.25 189 ALA A CA 1
ATOM 1567 C C . ALA A 1 189 ? -10.296 -15.352 -1.884 1.00 80.25 189 ALA A C 1
ATOM 1569 O O . ALA A 1 189 ? -11.319 -15.657 -2.494 1.00 80.25 189 ALA A O 1
ATOM 1570 N N . HIS A 1 190 ? -9.528 -14.325 -2.258 1.00 77.88 190 HIS A N 1
ATOM 1571 C CA . HIS A 1 190 ? -9.810 -13.506 -3.432 1.00 77.88 190 HIS A CA 1
ATOM 1572 C C . HIS A 1 190 ? -9.486 -14.247 -4.738 1.00 77.88 190 HIS A C 1
ATOM 1574 O O . HIS A 1 190 ? -10.164 -14.026 -5.736 1.00 77.88 190 HIS A O 1
ATOM 1580 N N . ASN A 1 191 ? -8.520 -15.174 -4.732 1.00 77.94 191 ASN A N 1
ATOM 1581 C CA . ASN A 1 191 ? -8.104 -15.896 -5.939 1.00 77.94 191 ASN A CA 1
ATOM 1582 C C . ASN A 1 191 ? -9.270 -16.650 -6.625 1.00 77.94 191 ASN A C 1
ATOM 1584 O O . ASN A 1 191 ? -9.399 -16.550 -7.842 1.00 77.94 191 ASN A O 1
ATOM 1588 N N . PRO A 1 192 ? -10.180 -17.336 -5.900 1.00 81.38 192 PRO A N 1
ATOM 1589 C CA . PRO A 1 192 ? -11.400 -17.902 -6.482 1.00 81.38 192 PRO A CA 1
ATOM 1590 C C . PRO A 1 192 ? -12.322 -16.910 -7.211 1.00 81.38 192 PRO A C 1
ATOM 1592 O O . PRO A 1 192 ? -13.018 -17.312 -8.141 1.00 81.38 192 PRO A O 1
ATOM 1595 N N . LEU A 1 193 ? -12.340 -15.625 -6.833 1.00 79.94 193 LEU A N 1
ATOM 1596 C CA . LEU A 1 193 ? -13.194 -14.619 -7.485 1.00 79.94 193 LEU A CA 1
ATOM 1597 C C . LEU A 1 193 ? -12.793 -14.394 -8.944 1.00 79.94 193 LEU A C 1
ATOM 1599 O O . LEU A 1 193 ? -13.649 -14.075 -9.767 1.00 79.94 193 LEU A O 1
ATOM 1603 N N . TYR A 1 194 ? -11.517 -14.616 -9.275 1.00 78.75 194 TYR A N 1
ATOM 1604 C CA . TYR A 1 194 ? -11.037 -14.584 -10.654 1.00 78.75 194 TYR A CA 1
ATOM 1605 C C . TYR A 1 194 ? -11.833 -15.534 -11.554 1.00 78.75 194 TYR A C 1
ATOM 1607 O O . TYR A 1 194 ? -12.184 -15.173 -12.672 1.00 78.75 194 TYR A O 1
ATOM 1615 N N . ILE A 1 195 ? -12.169 -16.725 -11.048 1.00 83.56 195 ILE A N 1
ATOM 1616 C CA . ILE A 1 195 ? -12.924 -17.738 -11.795 1.00 83.56 195 ILE A CA 1
ATOM 1617 C C . ILE A 1 195 ? -14.354 -17.250 -12.051 1.00 83.56 195 ILE A C 1
ATOM 1619 O O . ILE A 1 195 ? -14.874 -17.415 -13.151 1.00 83.56 195 ILE A O 1
ATOM 1623 N N . ILE A 1 196 ? -14.976 -16.615 -11.054 1.00 83.50 196 ILE A N 1
ATOM 1624 C CA . ILE A 1 196 ? -16.364 -16.135 -11.129 1.00 83.50 196 ILE A CA 1
ATOM 1625 C C . ILE A 1 196 ? -16.513 -15.040 -12.191 1.00 83.50 196 ILE A C 1
ATOM 1627 O O . ILE A 1 196 ? -17.483 -15.047 -12.943 1.00 83.50 196 ILE A O 1
ATOM 1631 N N . PHE A 1 197 ? -15.543 -14.127 -12.274 1.00 84.12 197 PHE A N 1
ATOM 1632 C CA . PHE A 1 197 ? -15.595 -12.957 -13.156 1.00 84.12 197 PHE A CA 1
ATOM 1633 C C . PHE A 1 197 ? -14.738 -13.087 -14.425 1.00 84.12 197 PHE A C 1
ATOM 1635 O O . PHE A 1 197 ? -14.517 -12.096 -15.131 1.00 84.12 197 PH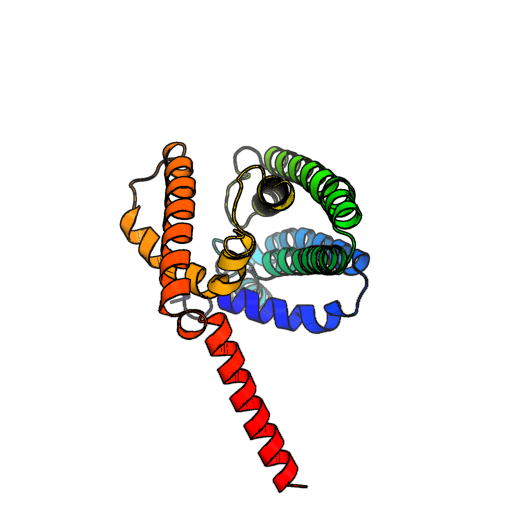E A O 1
ATOM 1642 N N . PHE A 1 198 ? -14.246 -14.289 -14.738 1.00 83.94 198 PHE A N 1
ATOM 1643 C CA . PHE A 1 198 ? -13.320 -14.512 -15.847 1.00 83.94 198 PHE A CA 1
ATOM 1644 C C . PHE A 1 198 ? -13.904 -14.023 -17.181 1.00 83.94 198 PHE A C 1
ATOM 1646 O O . PHE A 1 198 ? -14.913 -14.542 -17.654 1.00 83.94 198 PHE A O 1
ATOM 1653 N N . ARG A 1 199 ? -13.252 -13.019 -17.791 1.00 85.19 199 ARG A N 1
ATOM 1654 C CA . ARG A 1 199 ? -13.640 -12.377 -19.068 1.00 85.19 199 ARG A CA 1
ATOM 1655 C C . ARG A 1 199 ? -15.047 -11.752 -19.106 1.00 85.19 199 ARG A C 1
ATOM 1657 O O . ARG A 1 199 ? -15.514 -11.398 -20.182 1.00 85.19 199 ARG A O 1
ATOM 1664 N N . GLN A 1 200 ? -15.715 -11.589 -17.964 1.00 87.12 200 GLN A N 1
ATOM 1665 C CA . GLN A 1 200 ? -17.068 -11.013 -17.896 1.00 87.12 200 GLN A CA 1
ATOM 1666 C C . GLN A 1 200 ? -17.068 -9.498 -17.648 1.00 87.12 200 GLN A C 1
ATOM 1668 O O . GLN A 1 200 ? -18.066 -8.823 -17.897 1.00 87.12 200 GLN A O 1
ATOM 1673 N N . LEU A 1 201 ? -15.964 -8.956 -17.130 1.00 87.69 201 LEU A N 1
ATOM 1674 C CA . LEU A 1 201 ? -15.869 -7.556 -16.725 1.00 87.69 201 LEU A CA 1
ATOM 1675 C C . LEU A 1 201 ? -15.247 -6.693 -17.824 1.00 87.69 201 LEU A C 1
ATOM 1677 O O . LEU A 1 201 ? -14.263 -7.075 -18.453 1.00 87.69 201 LEU A O 1
ATOM 1681 N N . ASN A 1 202 ? -15.810 -5.502 -18.009 1.00 87.50 202 ASN A N 1
ATOM 1682 C CA . ASN A 1 202 ? -15.249 -4.427 -18.818 1.00 87.50 202 ASN A CA 1
ATOM 1683 C C . ASN A 1 202 ? -14.957 -3.207 -17.923 1.00 87.50 202 ASN A C 1
ATOM 1685 O O . ASN A 1 202 ? -15.258 -3.216 -16.727 1.00 87.50 202 ASN A O 1
ATOM 1689 N N . ALA A 1 203 ? -14.391 -2.143 -18.497 1.00 79.62 203 ALA A N 1
ATOM 1690 C CA . ALA A 1 203 ? -13.987 -0.948 -17.750 1.00 79.62 203 ALA A CA 1
ATOM 1691 C C . ALA A 1 203 ? -15.131 -0.252 -16.980 1.00 79.62 203 ALA A C 1
ATOM 1693 O O . ALA A 1 203 ? -14.872 0.446 -16.002 1.00 79.62 203 ALA A O 1
ATOM 1694 N N . PHE A 1 204 ? -16.390 -0.448 -17.386 1.00 81.88 204 PHE A N 1
ATOM 1695 C CA . PHE A 1 204 ? -17.558 0.133 -16.720 1.00 81.88 204 PHE A CA 1
ATOM 1696 C C . PHE A 1 204 ? -18.157 -0.816 -15.676 1.00 81.88 204 PHE A C 1
ATOM 1698 O O . PHE A 1 204 ? -18.473 -0.397 -14.562 1.00 81.88 204 PHE A O 1
ATOM 1705 N N . THR A 1 205 ? -18.286 -2.104 -16.000 1.00 87.00 205 THR A N 1
ATOM 1706 C CA . THR A 1 205 ? -18.909 -3.100 -15.116 1.00 87.00 205 THR A CA 1
ATOM 1707 C C . THR A 1 205 ? -18.003 -3.525 -13.963 1.00 87.00 205 THR A C 1
ATOM 1709 O O . THR A 1 205 ? -18.509 -3.959 -12.925 1.00 87.00 205 THR A O 1
ATOM 1712 N N . ILE A 1 206 ? -16.683 -3.342 -14.090 1.00 83.62 206 ILE A N 1
ATOM 1713 C CA . ILE A 1 206 ? -15.714 -3.675 -13.038 1.00 83.62 206 ILE A CA 1
ATOM 1714 C C . ILE A 1 206 ? -15.998 -2.940 -11.723 1.00 83.62 206 ILE A C 1
ATOM 1716 O O . ILE A 1 206 ? -15.899 -3.540 -10.656 1.00 83.62 206 ILE A O 1
ATOM 1720 N N . TRP A 1 207 ? -16.436 -1.679 -11.776 1.00 83.38 207 TRP A N 1
ATOM 1721 C CA . TRP A 1 207 ? -16.723 -0.888 -10.576 1.00 83.38 207 TRP A CA 1
ATOM 1722 C C . TRP A 1 207 ? -17.903 -1.452 -9.786 1.00 83.38 207 TRP A C 1
ATOM 1724 O O . TRP A 1 207 ? -17.836 -1.575 -8.562 1.00 83.38 207 TRP A O 1
ATOM 1734 N N . ILE A 1 208 ? -18.957 -1.869 -10.492 1.00 87.00 208 ILE A N 1
ATOM 1735 C CA . ILE A 1 208 ? -20.132 -2.507 -9.888 1.00 87.00 208 ILE A CA 1
ATOM 1736 C C . ILE A 1 208 ? -19.723 -3.838 -9.253 1.00 87.00 208 ILE A C 1
ATOM 1738 O O . ILE A 1 208 ? -20.099 -4.118 -8.113 1.00 87.00 208 ILE A O 1
ATOM 1742 N N . ALA A 1 209 ? -18.907 -4.632 -9.953 1.00 86.50 209 ALA A N 1
ATOM 1743 C CA . ALA A 1 209 ? -18.398 -5.896 -9.434 1.00 86.50 209 ALA A CA 1
ATOM 1744 C C . ALA A 1 209 ? -17.535 -5.699 -8.177 1.00 86.50 209 ALA A C 1
ATOM 1746 O O . ALA A 1 209 ? -17.718 -6.432 -7.205 1.00 86.50 209 ALA A O 1
ATOM 1747 N N . ILE A 1 210 ? -16.656 -4.690 -8.145 1.00 84.56 210 ILE A N 1
ATOM 1748 C CA . ILE A 1 210 ? -15.831 -4.356 -6.972 1.00 84.56 210 ILE A CA 1
ATOM 1749 C C . ILE A 1 210 ? -16.712 -3.989 -5.775 1.00 84.56 210 ILE A C 1
ATOM 1751 O O . ILE A 1 210 ? -16.540 -4.554 -4.691 1.00 84.56 210 ILE A O 1
ATOM 1755 N N . VAL A 1 211 ? -17.672 -3.076 -5.955 1.00 85.94 211 VAL A N 1
ATOM 1756 C CA . VAL A 1 211 ? -18.567 -2.637 -4.870 1.00 85.94 211 VAL A CA 1
ATOM 1757 C C . VAL A 1 211 ? -19.413 -3.807 -4.363 1.00 85.94 211 VAL A C 1
ATOM 1759 O O . VAL A 1 211 ? -19.432 -4.076 -3.160 1.00 85.94 211 VAL A O 1
ATOM 1762 N N . GLY A 1 212 ? -20.053 -4.551 -5.269 1.00 88.38 212 GLY A N 1
ATOM 1763 C CA . GLY A 1 212 ? -20.889 -5.702 -4.922 1.00 88.38 212 GLY A CA 1
ATOM 1764 C C . GLY A 1 212 ? -20.105 -6.799 -4.200 1.00 88.38 212 GLY A C 1
ATOM 1765 O O . GLY A 1 212 ? -20.535 -7.285 -3.153 1.00 88.38 212 GLY A O 1
ATOM 1766 N N . THR A 1 213 ? -18.912 -7.128 -4.697 1.00 88.19 213 THR A N 1
ATOM 1767 C CA . THR A 1 213 ? -18.024 -8.123 -4.081 1.00 88.19 213 THR A CA 1
ATOM 1768 C C . THR A 1 213 ? -17.544 -7.668 -2.706 1.00 88.19 213 THR A C 1
ATOM 1770 O O . THR A 1 213 ? -17.538 -8.463 -1.768 1.00 88.19 213 THR A O 1
ATOM 1773 N N . THR A 1 214 ? -17.208 -6.387 -2.539 1.00 84.44 214 THR A N 1
ATOM 1774 C CA . THR A 1 214 ? -16.792 -5.831 -1.240 1.00 84.44 214 THR A CA 1
ATOM 1775 C C . THR A 1 214 ? -17.913 -5.948 -0.207 1.00 84.44 214 THR A C 1
ATOM 1777 O O . THR A 1 214 ? -17.679 -6.415 0.912 1.00 84.44 214 THR A O 1
ATOM 1780 N N . ILE A 1 215 ? -19.148 -5.594 -0.579 1.00 85.56 215 ILE A N 1
ATOM 1781 C CA . ILE A 1 215 ? -20.327 -5.746 0.289 1.00 85.56 215 ILE A CA 1
ATOM 1782 C C . ILE A 1 215 ? -20.548 -7.224 0.632 1.00 85.56 215 ILE A C 1
ATOM 1784 O O . ILE A 1 215 ? -20.693 -7.570 1.808 1.00 85.56 215 ILE A O 1
ATOM 1788 N N . PHE A 1 216 ? -20.519 -8.106 -0.370 1.00 87.88 216 PHE A N 1
ATOM 1789 C CA . PHE A 1 216 ? -20.708 -9.544 -0.184 1.00 87.88 216 PHE A CA 1
ATOM 1790 C C . PHE A 1 216 ? -19.663 -10.152 0.762 1.00 87.88 216 PHE A C 1
ATOM 1792 O O . PHE A 1 216 ? -20.028 -10.814 1.737 1.00 87.88 216 PHE A O 1
ATOM 1799 N N . ILE A 1 217 ? -18.374 -9.871 0.542 1.00 87.62 217 ILE A N 1
ATOM 1800 C CA . ILE A 1 217 ? -17.280 -10.320 1.414 1.00 87.62 217 ILE A CA 1
ATOM 1801 C C . ILE A 1 217 ? -17.488 -9.800 2.835 1.00 87.62 217 ILE A C 1
ATOM 1803 O O . ILE A 1 217 ? -17.350 -10.564 3.786 1.00 87.62 217 ILE A O 1
ATOM 1807 N N . THR A 1 218 ? -17.875 -8.534 3.002 1.00 84.75 218 THR A N 1
ATOM 1808 C CA . THR A 1 218 ? -18.138 -7.956 4.331 1.00 84.75 218 THR A CA 1
ATOM 1809 C C . THR A 1 218 ? -19.218 -8.742 5.080 1.00 84.75 218 THR A C 1
ATOM 1811 O O . THR A 1 218 ? -19.048 -9.089 6.254 1.00 84.75 218 THR A O 1
ATOM 1814 N N . LEU A 1 219 ? -20.326 -9.064 4.406 1.00 85.81 219 LEU A N 1
ATOM 1815 C CA . LEU A 1 219 ? -21.416 -9.856 4.982 1.00 85.81 219 LEU A CA 1
ATOM 1816 C C . LEU A 1 219 ? -20.975 -11.290 5.302 1.00 85.81 219 LEU A C 1
ATOM 1818 O O . LEU A 1 219 ? -21.298 -11.809 6.376 1.00 85.81 219 LEU A O 1
ATOM 1822 N N . LEU A 1 220 ? -20.196 -11.908 4.415 1.00 88.38 220 LEU A N 1
ATOM 1823 C CA . LEU A 1 220 ? -19.646 -13.246 4.613 1.00 88.38 220 LEU A CA 1
ATOM 1824 C C . LEU A 1 220 ? -18.720 -13.279 5.835 1.00 88.38 220 LEU A C 1
ATOM 1826 O O . LEU A 1 220 ? -18.906 -14.108 6.729 1.00 88.38 220 LEU A O 1
ATOM 1830 N N . LEU A 1 221 ? -17.772 -12.342 5.929 1.00 87.06 221 LEU A N 1
ATOM 1831 C CA . LEU A 1 221 ? -16.850 -12.218 7.060 1.00 87.06 221 LEU A CA 1
ATOM 1832 C C . LEU A 1 221 ? -17.589 -12.013 8.376 1.00 87.06 221 LEU A C 1
ATOM 1834 O O . LEU A 1 221 ? -17.201 -12.588 9.390 1.00 87.06 221 LEU A O 1
ATOM 1838 N N . LYS A 1 222 ? -18.683 -11.249 8.372 1.00 84.00 222 LYS A N 1
ATOM 1839 C CA . LYS A 1 222 ? -19.542 -11.085 9.549 1.00 84.00 222 LYS A CA 1
ATOM 1840 C C . LYS A 1 222 ? -20.142 -12.421 9.999 1.00 84.00 222 LYS A C 1
ATOM 1842 O O . LYS A 1 222 ? -20.120 -12.730 11.194 1.00 84.00 222 LYS A O 1
ATOM 1847 N N . GLY A 1 223 ? -20.649 -13.223 9.061 1.00 86.44 223 GLY A N 1
ATOM 1848 C CA . GLY A 1 223 ? -21.156 -14.570 9.340 1.00 86.44 223 GLY A CA 1
ATOM 1849 C C . GLY A 1 223 ? -20.069 -15.499 9.888 1.00 86.44 223 GLY A C 1
ATOM 1850 O O . GLY A 1 223 ? -20.254 -16.133 10.932 1.00 86.44 223 GLY A O 1
ATOM 1851 N N . VAL A 1 224 ? -18.903 -15.514 9.238 1.00 88.19 224 VAL A N 1
ATOM 1852 C CA . VAL A 1 224 ? -17.735 -16.305 9.652 1.00 88.19 224 VAL A CA 1
ATOM 1853 C C . VAL A 1 224 ? -17.242 -15.885 11.033 1.00 88.19 224 VAL A C 1
ATOM 1855 O O . VAL A 1 224 ? -16.983 -16.740 11.876 1.00 88.19 224 VAL A O 1
ATOM 1858 N N . HIS A 1 225 ? -17.163 -14.587 11.314 1.00 87.62 225 HIS A N 1
ATOM 1859 C CA . HIS A 1 225 ? -16.713 -14.092 12.608 1.00 87.62 225 HIS A CA 1
ATOM 1860 C C . HIS A 1 225 ? -17.652 -14.511 13.736 1.00 87.62 225 HIS A C 1
ATOM 1862 O O . HIS A 1 225 ? -17.184 -14.975 14.773 1.00 87.62 225 HIS A O 1
ATOM 1868 N N . LYS A 1 226 ? -18.971 -14.421 13.520 1.00 85.56 226 LYS A N 1
ATOM 1869 C CA . LYS A 1 226 ? -19.968 -14.855 14.509 1.00 85.56 226 LYS A CA 1
ATOM 1870 C C . LYS A 1 226 ? -19.853 -16.351 14.828 1.00 85.56 226 LYS A C 1
ATOM 1872 O O . LYS A 1 226 ? -20.054 -16.734 15.975 1.00 85.56 226 LYS A O 1
ATOM 1877 N N . LYS A 1 227 ? -19.552 -17.190 13.828 1.00 89.44 227 LYS A N 1
ATOM 1878 C CA . LYS A 1 227 ? -19.519 -18.655 13.982 1.00 89.44 227 LYS A CA 1
ATOM 1879 C C . LYS A 1 227 ? -18.155 -19.191 14.429 1.00 89.44 227 LYS A C 1
ATOM 1881 O O . LYS A 1 227 ? -18.093 -20.095 15.255 1.00 89.44 227 LYS A O 1
ATOM 1886 N N . TRP A 1 228 ? -17.070 -18.674 13.860 1.00 87.12 228 TRP A N 1
ATOM 1887 C CA . TRP A 1 228 ? -15.718 -19.237 13.978 1.00 87.12 228 TRP A CA 1
ATOM 1888 C C . TRP A 1 228 ? -14.690 -18.262 14.565 1.00 87.12 228 TRP A C 1
ATOM 1890 O O . TRP A 1 228 ? -13.643 -18.699 15.048 1.00 87.12 228 TRP A O 1
ATOM 1900 N N . GLY A 1 229 ? -14.971 -16.955 14.557 1.00 86.00 229 GLY A N 1
ATOM 1901 C CA . GLY A 1 229 ? -14.138 -15.926 15.184 1.00 86.00 229 GLY A CA 1
ATOM 1902 C C . GLY A 1 229 ? -12.653 -16.051 14.826 1.00 86.00 229 GLY A C 1
ATOM 1903 O O . GLY A 1 229 ? -12.274 -16.042 13.651 1.00 86.00 229 GLY A O 1
ATOM 1904 N N . ARG A 1 230 ? -11.806 -16.202 15.855 1.00 83.94 230 ARG A N 1
ATOM 1905 C CA . ARG A 1 230 ? -10.339 -16.318 15.735 1.00 83.94 230 ARG A CA 1
ATOM 1906 C C . ARG A 1 230 ? -9.868 -17.553 14.961 1.00 83.94 230 ARG A C 1
ATOM 1908 O O . ARG A 1 230 ? -8.801 -17.502 14.354 1.00 83.94 230 ARG A O 1
ATOM 1915 N N . LYS A 1 231 ? -10.641 -18.645 14.954 1.00 86.06 231 LYS A N 1
ATOM 1916 C CA . LYS A 1 231 ? -10.258 -19.889 14.261 1.00 86.06 231 LYS A CA 1
ATOM 1917 C C . LYS A 1 231 ? -10.209 -19.720 12.742 1.00 86.06 231 LYS A C 1
ATOM 1919 O O . LYS A 1 231 ? -9.394 -20.352 12.089 1.00 86.06 231 LYS A O 1
ATOM 1924 N N . ALA A 1 232 ? -11.034 -18.825 12.199 1.00 86.62 232 ALA A N 1
ATOM 1925 C CA . ALA A 1 232 ? -11.092 -18.560 10.764 1.00 86.62 232 ALA A CA 1
ATOM 1926 C C . ALA A 1 232 ? -10.049 -17.541 10.270 1.00 86.62 232 ALA A C 1
ATOM 1928 O O . ALA A 1 232 ? -9.839 -17.421 9.068 1.00 86.62 232 ALA A O 1
ATOM 1929 N N . SER A 1 233 ? -9.412 -16.777 11.165 1.00 88.62 233 SER A N 1
ATOM 1930 C CA . SER A 1 233 ? -8.400 -15.791 10.768 1.00 88.62 233 SER A CA 1
ATOM 1931 C C . SER A 1 233 ? -7.047 -16.472 10.643 1.00 88.62 233 SER A C 1
ATOM 1933 O O . SER A 1 233 ? -6.398 -16.767 11.647 1.00 88.62 233 SER A O 1
ATOM 1935 N N . LEU A 1 234 ? -6.597 -16.678 9.404 1.00 85.38 234 LEU A N 1
ATOM 1936 C CA . LEU A 1 234 ? -5.277 -17.252 9.121 1.00 85.38 234 LEU A CA 1
ATOM 1937 C C . LEU A 1 234 ? -4.150 -16.419 9.739 1.00 85.38 234 LEU A C 1
ATOM 1939 O O . LEU A 1 234 ? -3.205 -16.976 10.287 1.00 85.38 234 LEU A O 1
ATOM 1943 N N . LYS A 1 235 ? -4.291 -15.087 9.744 1.00 84.81 235 LYS A N 1
ATOM 1944 C CA . LYS A 1 235 ? -3.362 -14.177 10.431 1.00 84.81 235 LYS A CA 1
ATOM 1945 C C . LYS A 1 235 ? -3.245 -14.513 11.922 1.00 84.81 235 LYS A C 1
ATOM 1947 O O . LYS A 1 235 ? -2.144 -14.578 12.458 1.00 84.81 235 LYS A O 1
ATOM 1952 N N . THR A 1 236 ? -4.376 -14.758 12.584 1.00 86.44 236 THR A N 1
ATOM 1953 C CA . THR A 1 236 ? -4.400 -15.134 14.006 1.00 86.44 236 THR A CA 1
ATOM 1954 C C . THR A 1 236 ? -3.793 -16.516 14.231 1.00 86.44 236 THR A C 1
ATOM 1956 O O . THR A 1 236 ? -3.032 -16.696 15.177 1.00 86.44 236 THR A O 1
ATOM 1959 N N . GLN A 1 237 ? -4.095 -17.484 13.359 1.00 88.81 237 GLN A N 1
ATOM 1960 C CA . GLN A 1 237 ? -3.527 -18.833 13.450 1.00 88.81 237 GLN A CA 1
ATOM 1961 C C . GLN A 1 237 ? -2.002 -18.816 13.308 1.00 88.81 237 GLN A C 1
ATOM 1963 O O . GLN A 1 237 ? -1.314 -19.428 14.121 1.00 88.81 237 GLN A O 1
ATOM 1968 N N . LEU A 1 238 ? -1.473 -18.055 12.345 1.00 86.94 238 LEU A N 1
ATOM 1969 C CA . LEU A 1 238 ? -0.032 -17.872 12.169 1.00 86.94 238 LEU A CA 1
ATOM 1970 C C . LEU A 1 238 ? 0.617 -17.237 13.402 1.00 86.94 238 LEU A C 1
ATOM 1972 O O . LEU A 1 238 ? 1.640 -17.729 13.862 1.00 86.94 238 LEU A O 1
ATOM 1976 N N . ALA A 1 239 ? 0.004 -16.203 13.984 1.00 84.62 239 ALA A N 1
ATOM 1977 C CA . ALA A 1 239 ? 0.530 -15.565 15.192 1.00 84.62 239 ALA A CA 1
ATOM 1978 C C . ALA A 1 239 ? 0.604 -16.533 16.390 1.00 84.62 239 ALA A C 1
ATOM 1980 O O . ALA A 1 239 ? 1.597 -16.539 17.117 1.00 84.62 239 ALA A O 1
ATOM 1981 N N . ILE A 1 240 ? -0.416 -17.380 16.576 1.00 88.75 240 ILE A N 1
ATOM 1982 C CA . ILE A 1 240 ? -0.423 -18.418 17.621 1.00 88.75 240 ILE A CA 1
ATOM 1983 C C . ILE A 1 240 ? 0.692 -19.441 17.365 1.00 88.75 240 ILE A C 1
ATOM 1985 O O . ILE A 1 240 ? 1.425 -19.789 18.288 1.00 88.75 240 ILE A O 1
ATOM 1989 N N . LEU A 1 241 ? 0.845 -19.894 16.119 1.00 89.94 241 LEU A N 1
ATOM 1990 C CA . LEU A 1 241 ? 1.895 -20.833 15.719 1.00 89.94 241 LEU A CA 1
ATOM 1991 C C . LEU A 1 241 ? 3.295 -20.270 15.989 1.00 89.94 241 LEU A C 1
ATOM 1993 O O . LEU A 1 241 ? 4.115 -20.951 16.605 1.00 89.94 241 LEU A O 1
ATOM 1997 N N . SER A 1 242 ? 3.542 -19.016 15.609 1.00 87.12 242 SER A N 1
ATOM 1998 C CA . SER A 1 242 ? 4.809 -18.329 15.875 1.00 87.12 242 SER A CA 1
ATOM 1999 C C . SER A 1 242 ? 5.107 -18.233 17.371 1.00 87.12 242 SER A C 1
ATOM 2001 O O . SER A 1 242 ? 6.235 -18.487 17.785 1.00 87.12 242 SER A O 1
ATOM 2003 N N . LEU A 1 243 ? 4.099 -17.935 18.196 1.00 89.38 243 LEU A N 1
ATOM 2004 C CA . LEU A 1 243 ? 4.259 -17.857 19.650 1.00 89.38 243 LEU A CA 1
ATOM 2005 C C . LEU A 1 243 ? 4.564 -19.229 20.276 1.00 89.38 243 LEU A C 1
ATOM 2007 O O . LEU A 1 243 ? 5.395 -19.328 21.175 1.00 89.38 243 LEU A O 1
ATOM 2011 N N . ILE A 1 244 ? 3.952 -20.305 19.770 1.00 92.94 244 ILE A N 1
ATOM 2012 C CA . ILE A 1 244 ? 4.266 -21.678 20.198 1.00 92.94 244 ILE A CA 1
ATOM 2013 C C . ILE A 1 244 ? 5.718 -22.040 19.855 1.00 92.94 244 ILE A C 1
ATOM 2015 O O . ILE A 1 244 ? 6.402 -22.658 20.673 1.00 92.94 244 ILE A O 1
ATOM 2019 N N . ILE A 1 245 ? 6.191 -21.672 18.661 1.00 91.38 245 ILE A N 1
ATOM 2020 C CA . ILE A 1 245 ? 7.574 -21.920 18.231 1.00 91.38 245 ILE A CA 1
ATOM 2021 C C . ILE A 1 245 ? 8.553 -21.138 19.112 1.00 91.38 245 ILE A C 1
ATOM 2023 O O . ILE A 1 245 ? 9.497 -21.733 19.627 1.00 91.38 245 ILE A O 1
ATOM 2027 N N . LEU A 1 24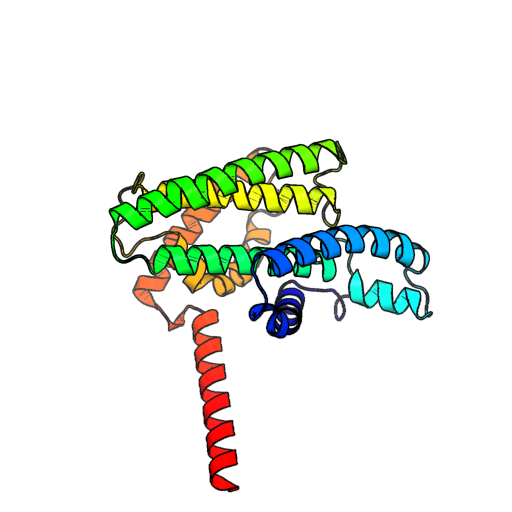6 ? 8.298 -19.846 19.339 1.00 91.25 246 LEU A N 1
ATOM 2028 C CA . LEU A 1 246 ? 9.134 -18.994 20.186 1.00 91.25 246 LEU A CA 1
ATOM 2029 C C . LEU A 1 246 ? 9.256 -19.562 21.605 1.00 91.25 246 LEU A C 1
ATOM 2031 O O . LEU A 1 246 ? 10.363 -19.770 22.092 1.00 91.25 246 LEU A O 1
ATOM 2035 N N . ASN A 1 247 ? 8.129 -19.931 22.219 1.00 91.69 247 ASN A N 1
ATOM 2036 C CA . ASN A 1 247 ? 8.124 -20.524 23.556 1.00 91.69 247 ASN A CA 1
ATOM 2037 C C . ASN A 1 247 ? 8.916 -21.841 23.615 1.00 91.69 247 ASN A C 1
ATOM 2039 O O . ASN A 1 247 ? 9.579 -22.115 24.613 1.00 91.69 247 ASN A O 1
ATOM 2043 N N . LYS A 1 248 ? 8.871 -22.667 22.560 1.00 91.38 248 LYS A N 1
ATOM 2044 C CA . LYS A 1 248 ? 9.681 -23.895 22.484 1.00 91.38 248 LYS A CA 1
ATOM 2045 C C . LYS A 1 248 ? 11.179 -23.601 22.375 1.00 91.38 248 LYS A C 1
ATOM 2047 O O . LYS A 1 248 ? 11.966 -24.343 22.959 1.00 91.38 248 LYS A O 1
ATOM 2052 N N . ILE A 1 249 ? 11.567 -22.560 21.638 1.00 91.06 249 ILE A N 1
ATOM 2053 C CA . ILE A 1 249 ? 12.968 -22.133 21.513 1.00 91.06 249 ILE A CA 1
ATOM 2054 C C . ILE A 1 249 ? 13.473 -21.626 22.868 1.00 91.06 249 ILE A C 1
ATOM 2056 O O . ILE A 1 249 ? 14.466 -22.149 23.370 1.00 91.06 249 ILE A O 1
ATOM 2060 N N . GLU A 1 250 ? 12.734 -20.723 23.517 1.00 90.50 250 GLU A N 1
ATOM 2061 C CA . GLU A 1 250 ? 13.099 -20.192 24.838 1.00 90.50 250 GLU A CA 1
ATOM 2062 C C . GLU A 1 250 ? 13.188 -21.292 25.908 1.00 90.50 250 GLU A C 1
ATOM 2064 O O . GLU A 1 250 ? 14.101 -21.300 26.731 1.00 90.50 250 GLU A O 1
ATOM 2069 N N . GLN A 1 251 ? 12.268 -22.264 25.900 1.00 90.12 251 GLN A N 1
ATOM 2070 C CA . GLN A 1 251 ? 12.334 -23.410 26.814 1.00 90.12 251 GLN A CA 1
ATOM 2071 C C . GLN A 1 251 ? 13.574 -24.281 26.584 1.00 90.12 251 GLN A C 1
ATOM 2073 O O . GLN A 1 251 ? 14.085 -24.866 27.539 1.00 90.12 251 GLN A O 1
ATOM 2078 N N . LYS A 1 252 ? 14.045 -24.399 25.339 1.00 85.94 252 LYS A N 1
ATOM 2079 C CA . LYS A 1 252 ? 15.260 -25.150 25.009 1.00 85.94 252 LYS A CA 1
ATOM 2080 C C . LYS A 1 252 ? 16.513 -24.395 25.454 1.00 85.94 252 LYS A C 1
ATOM 2082 O O . LYS A 1 252 ? 17.402 -25.017 26.021 1.00 85.94 252 LYS A O 1
ATOM 2087 N N . GLU A 1 253 ? 16.557 -23.078 25.265 1.00 83.69 253 GLU A N 1
ATOM 2088 C CA . GLU A 1 253 ? 17.653 -22.231 25.757 1.00 83.69 253 GLU A CA 1
ATOM 2089 C C . GLU A 1 253 ? 17.752 -22.264 27.286 1.00 83.69 253 GLU A C 1
ATOM 2091 O O . GLU A 1 253 ? 18.832 -22.483 27.822 1.00 83.69 253 GLU A O 1
ATOM 2096 N N . ARG A 1 254 ? 16.622 -22.171 28.001 1.00 78.69 254 ARG A N 1
ATOM 2097 C CA . ARG A 1 254 ? 16.589 -22.269 29.475 1.00 78.69 254 ARG A CA 1
ATOM 2098 C C . ARG A 1 254 ? 16.973 -23.638 30.036 1.00 78.69 254 ARG A C 1
ATOM 2100 O O . ARG A 1 254 ? 17.261 -23.721 31.218 1.00 78.69 254 ARG A O 1
ATOM 2107 N N . LYS A 1 255 ? 16.900 -24.710 29.241 1.00 74.62 255 LYS A N 1
ATOM 2108 C CA . LYS A 1 255 ? 17.356 -26.055 29.643 1.00 74.62 255 LYS A CA 1
ATOM 2109 C C . LYS A 1 255 ? 18.842 -26.289 29.363 1.00 74.62 255 LYS A C 1
ATOM 2111 O O . LYS A 1 255 ? 19.394 -27.250 29.886 1.00 74.62 255 LYS A O 1
ATOM 2116 N N . ASN A 1 256 ? 19.441 -25.466 28.504 1.00 66.00 256 ASN A N 1
ATOM 2117 C CA . ASN A 1 256 ? 20.845 -25.552 28.108 1.00 66.00 256 ASN A CA 1
ATOM 2118 C C . ASN A 1 256 ? 21.745 -24.559 28.872 1.00 66.00 256 ASN A C 1
ATOM 2120 O O . ASN A 1 256 ? 22.962 -24.645 28.726 1.00 66.00 256 ASN A O 1
ATOM 2124 N N . ASN A 1 257 ? 21.151 -23.649 29.653 1.00 58.12 257 ASN A N 1
ATOM 2125 C CA . ASN A 1 257 ? 21.802 -22.791 30.649 1.00 58.12 257 ASN A CA 1
ATOM 2126 C C . ASN A 1 257 ? 21.534 -23.337 32.053 1.00 58.12 257 ASN A C 1
ATOM 2128 O O . ASN A 1 257 ? 22.413 -23.153 32.919 1.00 58.12 257 ASN A O 1
#

Foldseek 3Di:
DQVVLADDVVNLVVVLCVVCVVVLPDDLVVLLVVLVVLLVVLVVLCVVLVVCDPPPDPSNVVCSNQCHDLQHDRNSNSSSLVSNVVSVVVLVVVLVPDPDLVVSLVCLVPVQLVVLLVLLVVLLVCLCVVDPPCSCRGNDSSVSSNVSSVVSNVVSVLCCCQSVPVPVDPPVLRLCVLCVQQVVVCVVVCVVVCVVCPVVDDPVCVVVVVVVVSVVVSVVSVVCCVPPNLNSRPVSVVVVVVVVVVVVVVVVVVVVD

Secondary structure (DSSP, 8-state):
--GGGS--HHHHHHHHHHHHGGGGGS-HHHHHHHHHHHHHHHHHHHHHHGGGTT-SSHHHHHHHHHHSSTTS--HHHHHHHHHHHHHHHHHHHHHHT---HHHHHHHIIIIIIHHHHHHHHHHHHHHHHHTTTGGGSTTSHHHHHHHHHHHHHHHHHHHHHHHTTSS---GGG-HHHHHHHSHHHHHHHHHHHHHHTTTT--TTHHHHHHHHHHHHHHHHHHHHHHHHGGGG-HHHHHHHHHHHHHHHHHHHHHHH-

pLDDT: mean 86.62, std 9.16, range [40.44, 97.62]

InterPro domains:
  IPR012429 Heparan-alpha-glucosaminide N-acetyltransferase, catalytic domain [PF07786] (3-99)

Organism: NCBI:txid412755

Radius of gyration: 20.99 Å; chains: 1; bounding box: 51×44×52 Å

Sequence (257 aa):
STWIWAWNVLQTIAVSLLLTWPLLKTSKTIRIVLGIVILVADQCILILLTPYMGQPNMYGVFYHILFNPLDQYIILSFFSVFLIGTVVGDVFFEINNIKNQEERKRAIKYDFIKFSLLIGIILMIFGAIFSFPDFLYHGTFSSMVYSIGTVLVLLSILLYIEEFEVVKTKKSYRFFYYFSFYSFTIYLAHNPLYIIFFRQLNAFTIWIAIVGTTIFITLLLKGVHKKWGRKASLKTQLAILSLIILNKIEQKERKNN